Protein AF-A0A955TCJ8-F1 (afdb_monomer_lite)

Radius of gyration: 56.11 Å; chains: 1; bounding box: 64×72×162 Å

Structure (mmCIF, N/CA/C/O backbone):
data_AF-A0A955TCJ8-F1
#
_entry.id   AF-A0A955TCJ8-F1
#
loop_
_atom_site.group_PDB
_atom_site.id
_atom_site.type_symbol
_atom_site.label_atom_id
_atom_site.label_alt_id
_atom_site.label_comp_id
_atom_site.label_asym_id
_atom_site.label_entity_id
_atom_site.label_seq_id
_atom_site.pdbx_PDB_ins_code
_atom_site.Cartn_x
_atom_site.Cartn_y
_atom_site.Cartn_z
_atom_site.occupancy
_atom_site.B_iso_or_equiv
_atom_site.auth_seq_id
_atom_site.auth_comp_id
_atom_site.auth_asym_id
_atom_site.auth_atom_id
_atom_site.pdbx_PDB_model_num
ATOM 1 N N . TYR A 1 1 ? -15.827 20.805 141.200 1.00 46.69 1 TYR A N 1
ATOM 2 C CA . TYR A 1 1 ? -15.306 21.778 140.224 1.00 46.69 1 TYR A CA 1
ATOM 3 C C . TYR A 1 1 ? -13.810 21.565 140.099 1.00 46.69 1 TYR A C 1
ATOM 5 O O . TYR A 1 1 ? -13.056 22.068 140.917 1.00 46.69 1 TYR A O 1
ATOM 13 N N . GLY A 1 2 ? -13.407 20.711 139.161 1.00 46.12 2 GLY A N 1
ATOM 14 C CA . GLY A 1 2 ? -12.010 20.446 138.829 1.00 46.12 2 GLY A CA 1
ATOM 15 C C . GLY A 1 2 ? -11.855 20.633 137.327 1.00 46.12 2 GLY A C 1
ATOM 16 O O . GLY A 1 2 ? -12.625 20.058 136.562 1.00 46.12 2 GLY A O 1
ATOM 17 N N . THR A 1 3 ? -10.939 21.509 136.933 1.00 49.78 3 THR A N 1
ATOM 18 C CA . THR A 1 3 ? -10.613 21.829 135.543 1.00 49.78 3 THR A CA 1
ATOM 19 C C . THR A 1 3 ? -9.694 20.752 134.978 1.00 49.78 3 THR A C 1
ATOM 21 O O . THR A 1 3 ? -8.549 20.625 135.412 1.00 49.78 3 THR A O 1
ATOM 24 N N . THR A 1 4 ? -10.187 19.980 134.016 1.00 51.22 4 THR A N 1
ATOM 25 C CA . THR A 1 4 ? -9.377 19.094 133.177 1.00 51.22 4 THR A CA 1
ATOM 26 C C . THR A 1 4 ? -8.593 19.945 132.181 1.00 51.22 4 THR A C 1
ATOM 28 O O . THR A 1 4 ? -9.174 20.570 131.296 1.00 51.22 4 THR A O 1
ATOM 31 N N . LEU A 1 5 ? -7.272 20.001 132.343 1.00 52.03 5 LEU A N 1
ATOM 32 C CA . LEU A 1 5 ? -6.370 20.515 131.315 1.00 52.03 5 LEU A CA 1
ATOM 33 C C . LEU A 1 5 ? -6.248 19.455 130.214 1.00 52.03 5 LEU A C 1
ATOM 35 O O . LEU A 1 5 ? -5.956 18.296 130.499 1.00 52.03 5 LEU A O 1
ATOM 39 N N . HIS A 1 6 ? -6.527 19.860 128.977 1.00 52.59 6 HIS A N 1
ATOM 40 C CA . HIS A 1 6 ? -6.373 19.042 127.777 1.00 52.59 6 HIS A CA 1
ATOM 41 C C . HIS A 1 6 ? -4.899 19.024 127.344 1.00 52.59 6 HIS A C 1
ATOM 43 O O . HIS A 1 6 ? -4.325 20.082 127.093 1.00 52.59 6 HIS A O 1
ATOM 49 N N . ASP A 1 7 ? -4.318 17.829 127.245 1.00 57.03 7 ASP A N 1
ATOM 50 C CA . ASP A 1 7 ? -3.022 17.577 126.604 1.00 57.03 7 ASP A CA 1
ATOM 51 C C . ASP A 1 7 ? -3.190 17.497 125.071 1.00 57.03 7 ASP A C 1
ATOM 53 O O . ASP A 1 7 ? -4.226 17.046 124.569 1.00 57.03 7 ASP A O 1
ATOM 57 N N . VAL A 1 8 ? -2.197 17.984 124.329 1.00 62.47 8 VAL A N 1
ATOM 58 C CA . VAL A 1 8 ? -2.259 18.329 122.895 1.00 62.47 8 VAL A CA 1
ATOM 59 C C . VAL A 1 8 ? -2.232 17.117 121.956 1.00 62.47 8 VAL A C 1
ATOM 61 O O . VAL A 1 8 ? -2.627 17.251 120.800 1.00 62.47 8 VAL A O 1
ATOM 64 N N . ASP A 1 9 ? -1.868 15.925 122.421 1.00 69.81 9 ASP A N 1
ATOM 65 C CA . ASP A 1 9 ? -1.921 14.699 121.607 1.00 69.81 9 ASP A CA 1
ATOM 66 C C . ASP A 1 9 ? -3.080 13.748 121.974 1.00 69.81 9 ASP A C 1
ATOM 68 O O . ASP A 1 9 ? -3.189 12.647 121.429 1.00 69.81 9 ASP A O 1
ATOM 72 N N . GLY A 1 10 ? -3.986 14.172 122.865 1.00 63.81 10 GLY A N 1
ATOM 73 C CA . GLY A 1 10 ? -5.193 13.416 123.211 1.00 63.81 10 GLY A CA 1
ATOM 74 C C . GLY A 1 10 ? -4.955 12.156 124.050 1.00 63.81 10 GLY A C 1
ATOM 75 O O . GLY A 1 10 ? -5.894 11.382 124.255 1.00 63.81 10 GLY A O 1
ATOM 76 N N . SER A 1 11 ? -3.747 11.946 124.580 1.00 66.06 11 SER A N 1
ATOM 77 C CA . SER A 1 11 ? -3.455 10.810 125.454 1.00 66.06 11 SER A CA 1
ATOM 78 C C . SER A 1 11 ? -3.571 11.203 126.921 1.00 66.06 11 SER A C 1
ATOM 80 O O . SER A 1 11 ? -2.657 11.752 127.524 1.00 66.06 11 SER A O 1
ATOM 82 N N . ASN A 1 12 ? -4.701 10.861 127.540 1.00 54.12 12 ASN A N 1
ATOM 83 C CA . ASN A 1 12 ? -4.916 11.059 128.971 1.00 54.12 12 ASN A CA 1
ATOM 84 C C . ASN A 1 12 ? -4.046 10.066 129.777 1.00 54.12 12 ASN A C 1
ATOM 86 O O . ASN A 1 12 ? -4.521 9.028 130.246 1.00 54.12 12 ASN A O 1
ATOM 90 N N . ARG A 1 13 ? -2.743 10.346 129.911 1.00 55.69 13 ARG A N 1
ATOM 91 C CA . ARG A 1 13 ? -1.826 9.578 130.764 1.00 55.69 13 ARG A CA 1
ATOM 92 C C . ARG A 1 13 ? -2.008 9.988 132.221 1.00 55.69 13 ARG A C 1
ATOM 94 O O . ARG A 1 13 ? -1.235 10.738 132.805 1.00 55.69 13 ARG A O 1
ATOM 101 N N . ILE A 1 14 ? -3.021 9.403 132.844 1.00 55.53 14 ILE A N 1
ATOM 102 C CA . ILE A 1 14 ? -3.012 9.162 134.285 1.00 55.53 14 ILE A CA 1
ATOM 103 C C . ILE A 1 14 ? -2.020 8.030 134.549 1.00 55.53 14 ILE A C 1
ATOM 105 O O . ILE A 1 14 ? -2.379 6.854 134.493 1.00 55.53 14 ILE A 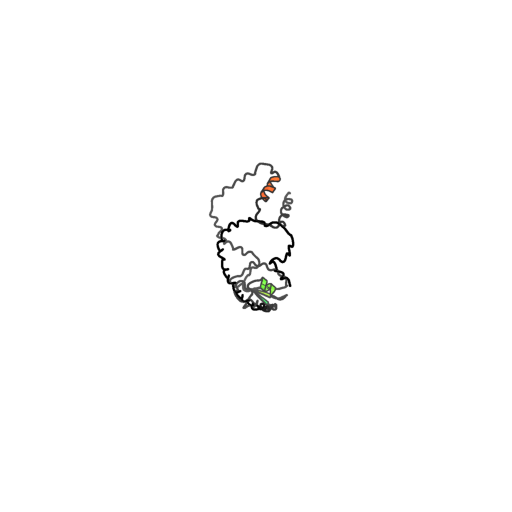O 1
ATOM 109 N N . HIS A 1 15 ? -0.760 8.369 134.822 1.00 53.53 15 HIS A N 1
ATOM 110 C CA . HIS A 1 15 ? 0.089 7.479 135.603 1.00 53.53 15 HIS A CA 1
ATOM 111 C C . HIS A 1 15 ? 1.096 8.242 136.453 1.00 53.53 15 HIS A C 1
ATOM 113 O O . HIS A 1 15 ? 1.863 9.078 135.986 1.00 53.53 15 HIS A O 1
ATOM 119 N N . MET A 1 16 ? 1.005 7.945 137.744 1.00 50.84 16 MET A N 1
ATOM 120 C CA . MET A 1 16 ? 1.804 8.483 138.825 1.00 50.84 16 MET A CA 1
ATOM 121 C C . MET A 1 16 ? 3.267 8.080 138.649 1.00 50.84 16 MET A C 1
ATOM 123 O O . MET A 1 16 ? 3.564 6.905 138.454 1.00 50.84 16 MET A O 1
ATOM 127 N N . GLY A 1 17 ? 4.164 9.038 138.856 1.00 57.00 17 GLY A N 1
ATOM 128 C CA . GLY A 1 17 ? 5.540 8.752 139.240 1.00 57.00 17 GLY A CA 1
ATOM 129 C C . GLY A 1 17 ? 6.580 9.002 138.155 1.00 57.00 17 GLY A C 1
ATOM 130 O O . GLY A 1 17 ? 6.490 8.505 137.041 1.00 57.00 17 GLY A O 1
ATOM 131 N N . THR A 1 18 ? 7.621 9.718 138.581 1.00 51.56 18 THR A N 1
ATOM 132 C CA . THR A 1 18 ? 8.919 9.951 137.930 1.00 51.56 18 THR A CA 1
ATOM 133 C C . THR A 1 18 ? 8.949 10.891 136.721 1.00 51.56 18 THR A C 1
ATOM 135 O O . THR A 1 18 ? 8.622 10.550 135.595 1.00 51.56 18 THR A O 1
ATOM 138 N N . VAL A 1 19 ? 9.424 12.106 137.013 1.00 55.75 19 VAL A N 1
ATOM 139 C CA . VAL A 1 19 ? 9.919 13.118 136.078 1.00 55.75 19 VAL A CA 1
ATOM 140 C C . VAL A 1 19 ? 11.095 12.538 135.292 1.00 55.75 19 VAL A C 1
ATOM 142 O O . VAL A 1 19 ? 12.123 12.232 135.895 1.00 55.75 19 VAL A O 1
ATOM 145 N N . ASP A 1 20 ? 10.970 12.437 133.971 1.00 47.44 20 ASP A N 1
ATOM 146 C CA . ASP A 1 20 ? 12.114 12.196 133.095 1.00 47.44 20 ASP A CA 1
ATOM 147 C C . ASP A 1 20 ? 12.756 13.543 132.722 1.00 47.44 20 ASP A C 1
ATOM 149 O O . ASP A 1 20 ? 12.154 14.393 132.060 1.00 47.44 20 ASP A O 1
ATOM 153 N N . ARG A 1 21 ? 13.963 13.773 133.250 1.00 50.88 21 ARG A N 1
ATOM 154 C CA . ARG A 1 21 ? 14.850 14.888 132.904 1.00 50.88 21 ARG A CA 1
ATOM 155 C C . ARG A 1 21 ? 15.901 14.355 131.935 1.00 50.88 21 ARG A C 1
ATOM 157 O O . ARG A 1 21 ? 16.825 13.681 132.379 1.00 50.88 21 ARG A O 1
ATOM 164 N N . GLY A 1 22 ? 15.865 14.808 130.685 1.00 57.34 22 GLY A N 1
ATOM 165 C CA . GLY A 1 22 ? 17.075 14.875 129.863 1.00 57.34 22 GLY A CA 1
ATOM 166 C C . GLY A 1 22 ? 16.920 14.409 128.424 1.00 57.34 22 GLY A C 1
ATOM 167 O O . GLY A 1 22 ? 17.404 13.344 128.068 1.00 57.34 22 GLY A O 1
ATOM 168 N N . ALA A 1 23 ? 16.379 15.271 127.568 1.00 58.31 23 ALA A N 1
ATOM 169 C CA . ALA A 1 23 ? 16.700 15.247 126.146 1.00 58.31 23 ALA A CA 1
ATOM 170 C C . ALA A 1 23 ? 17.204 16.646 125.766 1.00 58.31 23 ALA A C 1
ATOM 172 O O . ALA A 1 23 ? 16.430 17.592 125.665 1.00 58.31 23 ALA A O 1
ATOM 173 N N . GLN A 1 24 ? 18.527 16.807 125.667 1.00 52.94 24 GLN A N 1
ATOM 174 C CA . GLN A 1 24 ? 19.138 18.016 125.113 1.00 52.94 24 GLN A CA 1
ATOM 175 C C . GLN A 1 24 ? 18.989 17.981 123.591 1.00 52.94 24 GLN A C 1
ATOM 177 O O . GLN A 1 24 ? 19.518 17.092 122.925 1.00 52.94 24 GLN A O 1
ATOM 182 N N . GLU A 1 25 ? 18.265 18.954 123.052 1.00 58.19 25 GLU A N 1
ATOM 183 C CA . GLU A 1 25 ? 18.007 19.100 121.624 1.00 58.19 25 GLU A CA 1
ATOM 184 C C . GLU A 1 25 ? 19.211 19.771 120.936 1.00 58.19 25 GLU A C 1
ATOM 186 O O . GLU A 1 25 ? 19.444 20.972 121.074 1.00 58.19 25 GLU A O 1
ATOM 191 N N . PHE A 1 26 ? 20.006 18.995 120.193 1.00 56.16 26 PHE A N 1
ATOM 192 C CA . PHE A 1 26 ? 20.961 19.533 119.219 1.00 56.16 26 PHE A CA 1
ATOM 193 C C . PHE A 1 26 ? 20.180 20.022 117.990 1.00 56.16 26 PHE A C 1
ATOM 195 O O . PHE A 1 26 ? 19.561 19.224 117.287 1.00 56.16 26 PHE A O 1
ATOM 202 N N . GLY A 1 27 ? 20.202 21.331 117.727 1.00 58.44 27 GLY A N 1
ATOM 203 C CA . GLY A 1 27 ? 19.543 21.930 116.564 1.00 58.44 27 GLY A CA 1
ATOM 204 C C . GLY A 1 27 ? 20.116 21.404 115.244 1.00 58.44 27 GLY A C 1
ATOM 205 O O . GLY A 1 27 ? 21.318 21.501 114.997 1.00 58.44 27 GLY A O 1
ATOM 206 N N . ALA A 1 28 ? 19.254 20.841 114.398 1.00 70.12 28 ALA A N 1
ATOM 207 C CA . ALA A 1 28 ? 19.610 20.369 113.063 1.00 70.12 28 ALA A CA 1
ATOM 208 C C . ALA A 1 28 ? 19.929 21.549 112.117 1.00 70.12 28 ALA A C 1
ATOM 210 O O . ALA A 1 28 ? 19.318 22.614 112.245 1.00 70.12 28 ALA A O 1
ATOM 211 N N . PRO A 1 29 ? 20.863 21.391 111.158 1.00 72.56 29 PRO A N 1
ATOM 212 C CA . PRO A 1 29 ? 21.207 22.458 110.223 1.00 72.56 29 PRO A CA 1
ATOM 213 C C . PRO A 1 29 ? 20.016 22.822 109.325 1.00 72.56 29 PRO A C 1
ATOM 215 O O . PRO A 1 29 ? 19.325 21.952 108.795 1.00 72.56 29 PRO A O 1
ATOM 218 N N . THR A 1 30 ? 19.802 24.124 109.137 1.00 75.25 30 THR A N 1
ATOM 219 C CA . THR A 1 30 ? 18.741 24.682 108.291 1.00 75.25 30 THR A CA 1
ATOM 220 C C . THR A 1 30 ? 18.904 24.213 106.840 1.00 75.25 30 THR A C 1
ATOM 222 O O . THR A 1 30 ? 19.982 24.403 106.269 1.00 75.25 30 THR A O 1
ATOM 225 N N . PRO A 1 31 ? 17.870 23.629 106.206 1.00 76.94 31 PRO A N 1
ATOM 226 C CA . PRO A 1 31 ? 17.971 23.186 104.821 1.00 76.94 31 PRO A CA 1
ATOM 227 C C . PRO A 1 31 ? 18.128 24.384 103.874 1.00 76.94 31 PRO A C 1
ATOM 229 O O . PRO A 1 31 ? 17.352 25.339 103.915 1.00 76.94 31 PRO A O 1
ATOM 232 N N . THR A 1 32 ? 19.130 24.322 102.996 1.00 77.81 32 THR A N 1
ATOM 233 C CA . THR A 1 32 ? 19.341 25.304 101.924 1.00 77.81 32 THR A CA 1
ATOM 234 C C . THR A 1 32 ? 18.180 25.241 100.923 1.00 77.81 32 THR A C 1
ATOM 236 O O . THR A 1 32 ? 17.829 24.143 100.477 1.00 77.81 32 THR A O 1
ATOM 239 N N . PRO A 1 33 ? 17.575 26.376 100.525 1.00 79.56 33 PRO A N 1
ATOM 240 C CA . PRO A 1 33 ? 16.462 26.364 99.582 1.00 79.56 33 PRO A CA 1
ATOM 241 C C . PRO A 1 33 ? 16.907 25.838 98.212 1.00 79.56 33 PRO A C 1
ATOM 243 O O . PRO A 1 33 ? 17.922 26.256 97.658 1.00 79.56 33 PRO A O 1
ATOM 246 N N . THR A 1 34 ? 16.121 24.914 97.660 1.00 80.69 34 THR A N 1
ATOM 247 C CA . THR A 1 34 ? 16.353 24.332 96.332 1.00 80.69 34 THR A CA 1
ATOM 248 C C . THR A 1 34 ? 15.748 25.238 95.261 1.00 80.69 34 THR A C 1
ATOM 250 O O . THR A 1 34 ? 14.550 25.522 95.285 1.00 80.69 34 THR A O 1
ATOM 253 N N . VAL A 1 35 ? 16.567 25.695 94.309 1.00 77.38 35 VAL A N 1
ATOM 254 C CA . VAL A 1 35 ? 16.099 26.507 93.176 1.00 77.38 35 VAL A CA 1
ATOM 255 C C . VAL A 1 35 ? 15.215 25.641 92.280 1.00 77.38 35 VAL A C 1
ATOM 257 O O . VAL A 1 35 ? 15.666 24.654 91.703 1.00 77.38 35 VAL A O 1
ATOM 260 N N . THR A 1 36 ? 13.942 26.010 92.174 1.00 79.56 36 THR A N 1
ATOM 261 C CA . THR A 1 36 ? 12.975 25.319 91.316 1.00 79.56 36 THR A CA 1
ATOM 262 C C . THR A 1 36 ? 13.090 25.872 89.901 1.00 79.56 36 THR A C 1
ATOM 264 O O . THR A 1 36 ? 12.929 27.072 89.692 1.00 79.56 36 THR A O 1
ATOM 267 N N . GLN A 1 37 ? 13.389 25.013 88.925 1.00 76.31 37 GLN A N 1
ATOM 268 C CA . GLN A 1 37 ? 13.453 25.428 87.525 1.00 76.31 37 GLN A CA 1
ATOM 269 C C . GLN A 1 37 ? 12.044 25.648 86.966 1.00 76.31 37 GLN A C 1
ATOM 271 O O . GLN A 1 37 ? 11.173 24.787 87.082 1.00 76.31 37 GLN A O 1
ATOM 276 N N . THR A 1 38 ? 11.828 26.804 86.342 1.00 77.06 38 THR A N 1
ATOM 277 C CA . THR A 1 38 ? 10.568 27.142 85.673 1.00 77.06 38 THR A CA 1
ATOM 278 C C . THR A 1 38 ? 10.450 26.366 84.355 1.00 77.06 38 THR A C 1
ATOM 280 O O . THR A 1 38 ? 11.392 26.392 83.558 1.00 77.06 38 THR A O 1
ATOM 283 N N . PRO A 1 39 ? 9.321 25.688 84.072 1.00 84.19 39 PRO A N 1
ATOM 284 C CA . PRO A 1 39 ? 9.161 24.938 82.832 1.00 84.19 39 PRO A CA 1
ATOM 285 C C . PRO A 1 39 ? 9.124 25.876 81.620 1.00 84.19 39 PRO A C 1
ATOM 287 O O . PRO A 1 39 ? 8.432 26.895 81.613 1.00 84.19 39 PRO A O 1
ATOM 290 N N . THR A 1 40 ? 9.861 25.515 80.570 1.00 79.81 40 THR A N 1
ATOM 291 C CA . THR A 1 40 ? 9.857 26.245 79.297 1.00 79.81 40 THR A CA 1
ATOM 292 C C . THR A 1 40 ? 8.682 25.778 78.445 1.00 79.81 40 THR A C 1
ATOM 294 O O . THR A 1 40 ? 8.567 24.594 78.139 1.00 79.81 40 THR A O 1
ATOM 297 N N . VAL A 1 41 ? 7.805 26.703 78.046 1.00 83.50 41 VAL A N 1
ATOM 298 C CA . VAL A 1 41 ? 6.647 26.391 77.196 1.00 83.50 41 VAL A CA 1
ATOM 299 C C . VAL A 1 41 ? 7.112 26.167 75.757 1.00 83.50 41 VAL A C 1
ATOM 301 O O . VAL A 1 41 ? 7.510 27.102 75.059 1.00 83.50 41 VAL A O 1
ATOM 304 N N . THR A 1 42 ? 7.050 24.921 75.295 1.00 80.88 42 THR A N 1
ATOM 305 C CA . THR A 1 42 ? 7.335 24.560 73.902 1.00 80.88 42 THR A CA 1
ATOM 306 C C . THR A 1 42 ? 6.127 24.882 73.023 1.00 80.88 42 THR A C 1
ATOM 308 O O . THR A 1 42 ? 5.030 24.369 73.240 1.00 80.88 42 THR A O 1
ATOM 311 N N . ARG A 1 43 ? 6.309 25.734 72.008 1.00 85.38 43 ARG A N 1
ATOM 312 C CA . ARG A 1 43 ? 5.250 26.025 71.030 1.00 85.38 43 ARG A CA 1
ATOM 313 C C . ARG A 1 43 ? 5.016 24.805 70.138 1.00 85.38 43 ARG A C 1
ATOM 315 O O . ARG A 1 43 ? 5.959 24.251 69.584 1.00 85.38 43 ARG A O 1
ATOM 322 N N . THR A 1 44 ? 3.756 24.405 70.006 1.00 82.62 44 THR A N 1
ATOM 323 C CA . THR A 1 44 ? 3.337 23.307 69.124 1.00 82.62 44 THR A CA 1
ATOM 324 C C . THR A 1 44 ? 3.275 23.812 67.677 1.00 82.62 44 THR A C 1
ATOM 326 O O . THR A 1 44 ? 2.702 24.883 67.456 1.00 82.62 44 THR A O 1
ATOM 329 N N . PRO A 1 45 ? 3.857 23.106 66.688 1.00 84.94 45 PRO A N 1
ATOM 330 C CA . PRO A 1 45 ? 3.781 23.527 65.293 1.00 84.94 45 PRO A CA 1
ATOM 331 C C . PRO A 1 45 ? 2.332 23.486 64.798 1.00 84.94 45 PRO A C 1
ATOM 333 O O . PRO A 1 45 ? 1.595 22.533 65.047 1.00 84.94 45 PRO A O 1
ATOM 336 N N . THR A 1 46 ? 1.918 24.540 64.101 1.00 84.19 46 THR A N 1
ATOM 337 C CA . THR A 1 46 ? 0.596 24.629 63.474 1.00 84.19 46 THR A CA 1
ATOM 338 C C . THR A 1 46 ? 0.569 23.746 62.220 1.00 84.19 46 THR A C 1
ATOM 340 O O . THR A 1 46 ? 1.503 23.837 61.421 1.00 84.19 46 THR A O 1
ATOM 343 N N . PRO A 1 47 ? -0.453 22.893 62.017 1.00 85.88 47 PRO A N 1
ATOM 344 C CA . PRO A 1 47 ? -0.516 22.035 60.840 1.00 85.88 47 PRO A CA 1
ATOM 345 C C . PRO A 1 47 ? -0.709 22.868 59.569 1.00 85.88 47 PRO A C 1
ATOM 347 O O . PRO A 1 47 ? -1.615 23.697 59.477 1.00 85.88 47 PRO A O 1
ATOM 350 N N . THR A 1 48 ? 0.142 22.626 58.577 1.00 84.19 48 THR A N 1
ATOM 351 C CA . THR A 1 48 ? 0.036 23.235 57.249 1.00 84.19 48 THR A CA 1
ATOM 352 C C . THR A 1 48 ? -1.005 22.480 56.428 1.00 84.19 48 THR A C 1
ATOM 354 O O . THR A 1 48 ? -0.874 21.276 56.220 1.00 84.19 48 THR A O 1
ATOM 357 N N . LEU A 1 49 ? -2.034 23.178 55.940 1.00 84.38 49 LEU A N 1
ATOM 358 C CA . LEU A 1 49 ? -3.057 22.584 55.079 1.00 84.38 49 LEU A CA 1
ATOM 359 C C . LEU A 1 49 ? -2.458 22.221 53.713 1.00 84.38 49 LEU A C 1
ATOM 361 O O . LEU A 1 49 ? -1.981 23.085 52.978 1.00 84.38 49 LEU A O 1
ATOM 365 N N . THR A 1 50 ? -2.489 20.936 53.369 1.00 80.88 50 THR A N 1
ATOM 366 C CA . THR A 1 50 ? -2.086 20.439 52.050 1.00 80.88 50 THR A CA 1
ATOM 367 C C . THR A 1 50 ? -3.246 20.607 51.070 1.00 80.88 50 THR A C 1
ATOM 369 O O . THR A 1 50 ? -4.326 20.068 51.295 1.00 80.88 50 THR A O 1
ATOM 372 N N . GLN A 1 51 ? -3.042 21.355 49.983 1.00 82.50 51 GLN A N 1
ATOM 373 C CA . GLN A 1 51 ? -4.064 21.516 48.946 1.00 82.50 51 GLN A CA 1
ATOM 374 C C . GLN A 1 51 ? -4.190 20.231 48.119 1.00 82.50 51 GLN A C 1
ATOM 376 O O . GLN A 1 51 ? -3.202 19.714 47.599 1.00 82.50 51 GLN A O 1
ATOM 381 N N . THR A 1 52 ? -5.412 19.721 47.987 1.00 81.06 52 THR A N 1
ATOM 382 C CA . THR A 1 52 ? -5.716 18.568 47.136 1.00 81.06 52 THR A CA 1
ATOM 383 C C . THR A 1 52 ? -5.863 19.031 45.688 1.00 81.06 52 THR A C 1
ATOM 385 O O . THR A 1 52 ? -6.807 19.744 45.350 1.00 81.06 52 THR A O 1
ATOM 388 N N . VAL A 1 53 ? -4.935 18.625 44.818 1.00 86.44 53 VAL A N 1
ATOM 389 C CA . VAL A 1 53 ? -5.041 18.884 43.375 1.00 86.44 53 VAL A CA 1
ATOM 390 C C . VAL A 1 53 ? -6.188 18.042 42.817 1.00 86.44 53 VAL A C 1
ATOM 392 O O . VAL A 1 53 ? -6.161 16.814 42.879 1.00 86.44 53 VAL A O 1
ATOM 395 N N . THR A 1 54 ? -7.215 18.706 42.289 1.00 82.50 54 THR A N 1
ATOM 396 C CA . THR A 1 54 ? -8.330 18.043 41.604 1.00 82.50 54 THR A CA 1
ATOM 397 C C . THR A 1 54 ? -7.881 17.718 40.184 1.00 82.50 54 THR A C 1
ATOM 399 O O . THR A 1 54 ? -7.535 18.623 39.428 1.00 82.50 54 THR A O 1
ATOM 402 N N . GLN A 1 55 ? -7.834 16.435 39.826 1.00 83.88 55 GLN A N 1
ATOM 403 C CA . GLN A 1 55 ? -7.439 16.022 38.481 1.00 83.88 55 GLN A CA 1
ATOM 404 C C . GLN A 1 55 ? -8.555 16.354 37.485 1.00 83.88 55 GLN A C 1
ATOM 406 O O . GLN A 1 55 ? -9.707 15.965 37.679 1.00 83.88 55 GLN A O 1
ATOM 411 N N . THR A 1 56 ? -8.215 17.076 36.419 1.00 85.88 56 THR A N 1
ATOM 412 C CA . THR A 1 56 ? -9.121 17.340 35.296 1.00 85.88 56 THR A CA 1
ATOM 413 C C . THR A 1 56 ? -9.399 16.027 34.556 1.00 85.88 56 THR A C 1
ATOM 415 O O . THR A 1 56 ? -8.441 15.351 34.179 1.00 85.88 56 THR A O 1
ATOM 418 N N . PRO A 1 57 ? -10.666 15.641 34.315 1.00 88.56 57 PRO A N 1
ATOM 419 C CA . PRO A 1 57 ? -10.969 14.425 33.569 1.00 88.56 57 PRO A CA 1
ATOM 420 C C . PRO A 1 57 ? -10.434 14.541 32.136 1.00 88.56 57 PRO A C 1
ATOM 422 O O . PRO A 1 57 ? -10.810 15.443 31.387 1.00 88.56 57 PRO A O 1
ATOM 425 N N . THR A 1 58 ? -9.540 13.631 31.750 1.00 86.31 58 THR A N 1
ATOM 426 C CA . THR A 1 58 ? -9.089 13.491 30.362 1.00 86.31 58 THR A CA 1
ATOM 427 C C . THR A 1 58 ? -10.137 12.695 29.593 1.00 86.31 58 THR A C 1
ATOM 429 O O . THR A 1 58 ? -10.391 11.533 29.909 1.00 86.31 58 THR A O 1
ATOM 432 N N . PHE A 1 59 ? -10.764 13.313 28.592 1.00 88.44 59 PHE A N 1
ATOM 433 C CA . PHE A 1 59 ? -11.661 12.595 27.690 1.00 88.44 59 PHE A CA 1
ATOM 434 C C . PHE A 1 59 ? -10.858 11.626 26.808 1.00 88.44 59 PHE A C 1
ATOM 436 O O . PHE A 1 59 ? -9.768 11.985 26.352 1.00 88.44 59 PHE A O 1
ATOM 443 N N . PRO A 1 60 ? -11.367 10.408 26.555 1.00 89.00 60 PRO A N 1
ATOM 444 C CA . PRO A 1 60 ? -10.726 9.475 25.638 1.00 89.00 60 PRO A CA 1
ATOM 445 C C . PRO A 1 60 ? -10.700 10.057 24.213 1.00 89.00 60 PRO A C 1
ATOM 447 O O . PRO A 1 60 ? -11.622 10.788 23.838 1.00 89.00 60 PRO A O 1
ATOM 450 N N . PRO A 1 61 ? -9.671 9.749 23.404 1.00 89.69 61 PRO A N 1
ATOM 451 C CA . PRO A 1 61 ? -9.613 10.207 22.022 1.00 89.69 61 PRO A CA 1
ATOM 452 C C . PRO A 1 61 ? -10.808 9.667 21.225 1.00 89.69 61 PRO A C 1
ATOM 454 O O . PRO A 1 61 ? -11.128 8.479 21.283 1.00 89.69 61 PRO A O 1
ATOM 457 N N . THR A 1 62 ? -11.465 10.542 20.465 1.00 87.88 62 THR A N 1
ATOM 458 C CA . THR A 1 62 ? -12.524 10.156 19.528 1.00 87.88 62 THR A CA 1
ATOM 459 C C . THR A 1 62 ? -11.912 9.350 18.386 1.00 87.88 62 THR A C 1
ATOM 461 O O . THR A 1 62 ? -11.061 9.858 17.659 1.00 87.88 62 THR A O 1
ATOM 464 N N . LEU A 1 63 ? -12.351 8.102 18.203 1.00 85.88 63 LEU A N 1
ATOM 465 C CA . LEU A 1 63 ? -11.942 7.282 17.063 1.00 85.88 63 LEU A CA 1
ATOM 466 C C . LEU A 1 63 ? -12.535 7.875 15.778 1.00 85.88 63 LEU A C 1
ATOM 468 O O . LEU A 1 63 ? -13.753 7.917 15.611 1.00 85.88 63 LEU A O 1
ATOM 472 N N . THR A 1 64 ? -11.687 8.347 14.868 1.00 84.00 64 THR A N 1
ATOM 473 C CA . THR A 1 64 ? -12.124 8.777 13.536 1.00 84.00 64 THR A CA 1
ATOM 474 C C . THR A 1 64 ? -12.510 7.538 12.719 1.00 84.00 64 THR A C 1
ATOM 476 O O . THR A 1 64 ? -11.696 6.617 12.617 1.00 84.00 64 THR A O 1
ATOM 479 N N . PRO A 1 65 ? -13.725 7.465 12.139 1.00 82.56 65 PRO A N 1
ATOM 480 C CA . PRO A 1 65 ? -14.097 6.336 11.298 1.00 82.56 65 PRO A CA 1
ATOM 481 C C . PRO A 1 65 ? -13.156 6.282 10.095 1.00 82.56 65 PRO A C 1
ATOM 483 O O . PRO A 1 65 ? -13.047 7.237 9.329 1.00 82.56 65 PRO A O 1
ATOM 486 N N . THR A 1 66 ? -12.457 5.161 9.940 1.00 84.62 66 THR A N 1
ATOM 487 C CA . THR A 1 66 ? -11.636 4.913 8.755 1.00 84.62 66 THR A CA 1
ATOM 488 C C . THR A 1 66 ? -12.569 4.478 7.634 1.00 84.62 66 THR A C 1
ATOM 490 O O . THR A 1 66 ? -13.186 3.414 7.709 1.00 84.62 66 THR A O 1
ATOM 493 N N . THR A 1 67 ? -12.726 5.313 6.608 1.00 76.62 67 THR A N 1
ATOM 494 C CA . THR A 1 67 ? -13.491 4.944 5.416 1.00 76.62 67 THR A CA 1
ATOM 495 C C . THR A 1 67 ? -12.770 3.802 4.718 1.00 76.62 67 THR A C 1
ATOM 497 O O . THR A 1 67 ? -11.666 3.982 4.209 1.00 76.62 67 THR A O 1
ATOM 500 N N . THR A 1 68 ? -13.378 2.618 4.707 1.00 82.69 68 THR A N 1
ATOM 501 C CA . THR A 1 68 ? -12.881 1.511 3.887 1.00 82.69 68 THR A CA 1
ATOM 502 C C . THR A 1 68 ? -13.144 1.869 2.423 1.00 82.69 68 THR A C 1
ATOM 504 O O . THR A 1 68 ? -14.300 2.150 2.093 1.00 82.69 68 THR A O 1
ATOM 507 N N . PRO A 1 69 ? -12.123 1.917 1.549 1.00 79.50 69 PRO A N 1
ATOM 508 C CA . PRO A 1 69 ? -12.340 2.227 0.144 1.00 79.50 69 PRO A CA 1
ATOM 509 C C . PRO A 1 69 ? -13.224 1.149 -0.489 1.00 79.50 69 PRO A C 1
ATOM 511 O O . PRO A 1 69 ? -13.006 -0.048 -0.297 1.00 79.50 69 PRO A O 1
ATOM 514 N N . THR A 1 70 ? -14.240 1.577 -1.237 1.00 88.00 70 THR A N 1
ATOM 515 C CA . THR A 1 70 ? -15.033 0.668 -2.068 1.00 88.00 70 THR A CA 1
ATOM 516 C C . THR A 1 70 ? -14.119 0.114 -3.159 1.00 88.00 70 THR A C 1
ATOM 518 O O . THR A 1 70 ? -13.497 0.915 -3.860 1.00 88.00 70 THR A O 1
ATOM 521 N N . PRO A 1 71 ? -14.016 -1.214 -3.325 1.00 87.88 71 PRO A N 1
ATOM 522 C CA . PRO A 1 71 ? -13.126 -1.779 -4.323 1.00 87.88 71 PRO A CA 1
ATOM 523 C C . PRO A 1 71 ? -13.543 -1.355 -5.738 1.00 87.88 71 PRO A C 1
ATOM 525 O O . PRO A 1 71 ? -14.728 -1.352 -6.078 1.00 87.88 71 PRO A O 1
ATOM 528 N N . ALA A 1 72 ? -12.565 -0.985 -6.563 1.00 89.81 72 ALA A N 1
ATOM 529 C CA . ALA A 1 72 ? -12.785 -0.465 -7.914 1.00 89.81 72 ALA A CA 1
ATOM 530 C C . ALA A 1 72 ? -12.643 -1.573 -8.968 1.00 89.81 72 ALA A C 1
ATOM 532 O O . ALA A 1 72 ? -11.931 -2.553 -8.750 1.00 89.81 72 ALA A O 1
ATOM 533 N N . LEU A 1 73 ? -13.330 -1.440 -10.109 1.00 95.25 73 LEU A N 1
ATOM 534 C CA . LEU A 1 73 ? -13.148 -2.356 -11.246 1.00 95.25 73 LEU A CA 1
ATOM 535 C C . LEU A 1 73 ? -11.816 -2.128 -11.962 1.00 95.25 73 LEU A C 1
ATOM 537 O O . LEU A 1 73 ? -11.262 -3.071 -12.500 1.00 95.25 73 LEU A O 1
ATOM 541 N N . GLU A 1 74 ? -11.303 -0.901 -11.940 1.00 98.19 74 GLU A N 1
ATOM 542 C CA . GLU A 1 74 ? -10.032 -0.524 -12.548 1.00 98.19 74 GLU A CA 1
ATOM 543 C C . GLU A 1 74 ? -9.191 0.220 -11.512 1.00 98.19 74 GLU A C 1
ATOM 545 O O . GLU A 1 74 ? -9.684 1.149 -10.865 1.00 98.19 74 GLU A O 1
ATOM 550 N N . VAL A 1 75 ? -7.933 -0.190 -11.365 1.00 98.44 75 VAL A N 1
ATOM 551 C CA . VAL A 1 75 ? -6.966 0.404 -10.442 1.00 98.44 75 VAL A CA 1
ATOM 552 C C . VAL A 1 75 ? -5.657 0.688 -11.171 1.00 98.44 75 VAL A C 1
ATOM 554 O O . VAL A 1 75 ? -5.185 -0.133 -11.953 1.00 98.44 75 VAL A O 1
ATOM 557 N N . TRP A 1 76 ? -5.051 1.841 -10.895 1.00 98.62 76 TRP A N 1
ATOM 558 C CA . TRP A 1 76 ? -3.777 2.260 -11.476 1.00 98.62 76 TRP A CA 1
ATOM 559 C C . TRP A 1 76 ? -2.626 2.176 -10.476 1.00 98.62 76 TRP A C 1
ATOM 561 O O . TRP A 1 76 ? -2.788 2.526 -9.306 1.00 98.62 76 TRP A O 1
ATOM 571 N N . VAL A 1 77 ? -1.458 1.763 -10.970 1.00 98.50 77 VAL A N 1
ATOM 572 C CA . VAL A 1 77 ? -0.193 1.679 -10.233 1.00 98.50 77 VAL A CA 1
ATOM 573 C C . VAL A 1 77 ? 0.882 2.480 -10.954 1.00 98.50 77 VAL A C 1
ATOM 575 O O . VAL A 1 77 ? 1.020 2.406 -12.177 1.00 98.50 77 VAL A O 1
ATOM 578 N N . ASP A 1 78 ? 1.660 3.226 -10.186 1.00 98.25 78 ASP A N 1
ATOM 579 C CA . ASP A 1 78 ? 2.832 3.964 -10.634 1.00 98.25 78 ASP A CA 1
ATOM 580 C C . ASP A 1 78 ? 3.860 3.954 -9.500 1.00 98.25 78 ASP A C 1
ATOM 582 O O . ASP A 1 78 ? 3.719 4.679 -8.517 1.00 98.25 78 ASP A O 1
ATOM 586 N N . PHE A 1 79 ? 4.909 3.138 -9.637 1.00 97.31 79 PHE A N 1
ATOM 587 C CA . PHE A 1 79 ? 5.935 2.974 -8.598 1.00 97.31 79 PHE A CA 1
ATOM 588 C C . PHE A 1 79 ? 6.746 4.252 -8.322 1.00 97.31 79 PHE A C 1
ATOM 590 O O . PHE A 1 79 ? 7.571 4.266 -7.411 1.00 97.31 79 PHE A O 1
ATOM 597 N N . SER A 1 80 ? 6.562 5.310 -9.118 1.00 97.19 80 SER A N 1
ATOM 598 C CA . SER A 1 80 ? 7.196 6.618 -8.917 1.00 97.19 80 SER A CA 1
ATOM 599 C C . SER A 1 80 ? 6.268 7.668 -8.296 1.00 97.19 80 SER A C 1
ATOM 601 O O . SER A 1 80 ? 6.673 8.819 -8.141 1.00 97.19 80 SER A O 1
ATOM 603 N N . TYR A 1 81 ? 5.026 7.308 -7.955 1.00 97.62 81 TYR A N 1
ATOM 604 C CA . TYR A 1 81 ? 4.051 8.259 -7.432 1.00 97.62 81 TYR A CA 1
ATOM 605 C C . TYR A 1 81 ? 4.308 8.621 -5.961 1.00 97.62 81 TYR A C 1
ATOM 607 O O . TYR A 1 81 ? 4.327 7.767 -5.076 1.00 97.62 81 TYR A O 1
ATOM 615 N N . GLU A 1 82 ? 4.455 9.921 -5.704 1.00 96.12 82 GLU A N 1
ATOM 616 C CA . GLU A 1 82 ? 4.677 10.516 -4.382 1.00 96.12 82 GLU A CA 1
ATOM 617 C C . GLU A 1 82 ? 3.488 11.431 -4.032 1.00 96.12 82 GLU A C 1
ATOM 619 O O . GLU A 1 82 ? 3.577 12.659 -4.091 1.00 96.12 82 GLU A O 1
ATOM 624 N N . GLY A 1 83 ? 2.318 10.857 -3.747 1.00 96.81 83 GLY A N 1
ATOM 625 C CA . GLY A 1 83 ? 1.106 11.643 -3.508 1.00 96.81 83 GLY A CA 1
ATOM 626 C C . GLY A 1 83 ? 0.045 10.914 -2.693 1.00 96.81 83 GLY A C 1
ATOM 627 O O . GLY A 1 83 ? 0.296 9.876 -2.100 1.00 96.81 83 GLY A O 1
ATOM 628 N N . THR A 1 84 ? -1.161 11.485 -2.635 1.00 96.69 84 THR A N 1
ATOM 629 C CA . THR A 1 84 ? -2.318 10.789 -2.052 1.00 96.69 84 THR A CA 1
ATOM 630 C C . THR A 1 84 ? -2.817 9.738 -3.024 1.00 96.69 84 THR A C 1
ATOM 632 O O . THR A 1 84 ? -3.128 10.062 -4.167 1.00 96.69 84 THR A O 1
ATOM 635 N N . GLU A 1 85 ? -2.943 8.509 -2.550 1.00 97.00 85 GLU A N 1
ATOM 636 C CA . GLU A 1 85 ? -3.217 7.348 -3.387 1.00 97.00 85 GLU A CA 1
ATOM 637 C C . GLU A 1 85 ? -4.681 6.932 -3.256 1.00 97.00 85 GLU A C 1
ATOM 639 O O . GLU A 1 85 ? -5.203 6.749 -2.154 1.00 97.00 85 GLU A O 1
ATOM 644 N N . SER A 1 86 ? -5.368 6.808 -4.390 1.00 96.31 86 SER A N 1
ATOM 645 C CA . SER A 1 86 ? -6.766 6.359 -4.448 1.00 96.31 86 SER A CA 1
ATOM 646 C C . SER A 1 86 ? -7.004 5.281 -5.506 1.00 96.31 86 SER A C 1
ATOM 648 O O . SER A 1 86 ? -8.141 4.858 -5.713 1.00 96.31 86 SER A O 1
ATOM 650 N N . GLY A 1 87 ? -5.944 4.836 -6.187 1.00 97.06 87 GLY A N 1
ATOM 651 C CA . GLY A 1 87 ? -6.008 3.849 -7.261 1.00 97.06 87 GLY A CA 1
ATOM 652 C C . GLY A 1 87 ? -6.559 4.387 -8.579 1.00 97.06 87 GLY A C 1
ATOM 653 O O . GLY A 1 87 ? -6.827 3.607 -9.488 1.00 97.06 87 GLY A O 1
ATOM 654 N N . THR A 1 88 ? -6.739 5.702 -8.717 1.00 97.31 88 THR A N 1
ATOM 655 C CA . THR A 1 88 ? -7.187 6.323 -9.974 1.00 97.31 88 THR A CA 1
ATOM 656 C C . THR A 1 88 ? -5.995 6.673 -10.864 1.00 97.31 88 THR A C 1
ATOM 658 O O . THR A 1 88 ? -4.872 6.781 -10.390 1.00 97.31 88 THR A O 1
ATOM 661 N N . LEU A 1 89 ? -6.215 6.934 -12.155 1.00 97.50 89 LEU A N 1
ATOM 662 C CA . LEU A 1 89 ? -5.134 7.320 -13.077 1.00 97.50 89 LEU A CA 1
ATOM 663 C C . LEU A 1 89 ? -4.331 8.558 -12.611 1.00 97.50 89 LEU A C 1
ATOM 665 O O . LEU A 1 89 ? -3.124 8.643 -12.850 1.00 97.50 89 LEU A O 1
ATOM 669 N N . ALA A 1 90 ? -5.003 9.517 -11.961 1.00 97.75 90 ALA A N 1
ATOM 670 C CA . ALA A 1 90 ? -4.400 10.752 -11.448 1.00 97.75 90 ALA A CA 1
ATOM 671 C C . ALA A 1 90 ? -3.766 10.594 -10.052 1.00 97.75 90 ALA A C 1
ATOM 673 O O . ALA A 1 90 ? -2.925 11.404 -9.663 1.00 97.75 90 ALA A O 1
ATOM 674 N N . GLN A 1 91 ? -4.188 9.571 -9.308 1.00 97.62 91 GLN A N 1
ATOM 675 C CA . GLN A 1 91 ? -3.738 9.237 -7.956 1.00 97.62 91 GLN A CA 1
ATOM 676 C C . GLN A 1 91 ? -3.502 7.720 -7.856 1.00 97.62 91 GLN A C 1
ATOM 678 O O . GLN A 1 91 ? -4.240 7.029 -7.139 1.00 97.62 91 GLN A O 1
ATOM 683 N N . PRO A 1 92 ? -2.553 7.180 -8.645 1.00 98.38 92 PRO A N 1
ATOM 684 C CA . PRO A 1 92 ? -2.273 5.751 -8.668 1.00 98.38 92 PRO A CA 1
ATOM 685 C C . PRO A 1 92 ? -1.711 5.298 -7.318 1.00 98.38 92 PRO A C 1
ATOM 687 O O . PRO A 1 92 ? -1.189 6.110 -6.557 1.00 98.38 92 PRO A O 1
ATOM 690 N N . PHE A 1 93 ? -1.810 4.003 -7.028 1.00 98.31 93 PHE A N 1
ATOM 691 C CA . PHE A 1 93 ? -1.051 3.418 -5.925 1.00 98.31 93 PHE A CA 1
ATOM 692 C C . PHE A 1 93 ? 0.431 3.344 -6.287 1.00 98.31 93 PHE A C 1
ATOM 694 O O . PHE A 1 93 ? 0.767 3.136 -7.459 1.00 98.31 93 PHE A O 1
ATOM 701 N N . ASN A 1 94 ? 1.316 3.467 -5.302 1.00 97.94 94 ASN A N 1
ATOM 702 C CA . ASN A 1 94 ? 2.751 3.268 -5.519 1.00 97.94 94 ASN A CA 1
ATOM 703 C C . ASN A 1 94 ? 3.234 1.853 -5.171 1.00 97.94 94 ASN A C 1
ATOM 705 O O . ASN A 1 94 ? 4.389 1.532 -5.449 1.00 97.94 94 ASN A O 1
ATOM 709 N N . THR A 1 95 ? 2.360 0.989 -4.641 1.00 97.50 95 THR A N 1
ATOM 710 C CA . THR A 1 95 ? 2.645 -0.437 -4.445 1.00 97.50 95 THR A CA 1
ATOM 711 C C . THR A 1 95 ? 1.677 -1.335 -5.211 1.00 97.50 95 THR A C 1
ATOM 713 O O . THR A 1 95 ? 0.490 -1.035 -5.389 1.00 97.50 95 THR A O 1
ATOM 716 N N . LEU A 1 96 ? 2.167 -2.496 -5.651 1.00 97.69 96 LEU A N 1
ATOM 717 C CA . LEU A 1 96 ? 1.304 -3.501 -6.278 1.00 97.69 96 LEU A CA 1
ATOM 718 C C . LEU A 1 96 ? 0.386 -4.169 -5.242 1.00 97.69 96 LEU A C 1
ATOM 720 O O . LEU A 1 96 ? -0.743 -4.552 -5.556 1.00 97.69 96 LEU A O 1
ATOM 724 N N . THR A 1 97 ? 0.851 -4.288 -3.999 1.00 97.38 97 THR A N 1
ATOM 725 C CA . THR A 1 97 ? 0.077 -4.866 -2.892 1.00 97.38 97 THR A CA 1
ATOM 726 C C . THR A 1 97 ? -1.204 -4.076 -2.597 1.00 97.38 97 THR A C 1
ATOM 728 O O . THR A 1 97 ? -2.270 -4.683 -2.450 1.00 97.38 97 THR A O 1
ATOM 731 N N . GLU A 1 98 ? -1.142 -2.742 -2.561 1.00 97.00 98 GLU A N 1
ATOM 732 C CA . GLU A 1 98 ? -2.327 -1.893 -2.360 1.00 97.00 98 GLU A CA 1
ATOM 733 C C . GLU A 1 98 ? -3.313 -2.012 -3.518 1.00 97.00 98 GLU A C 1
ATOM 735 O O . GLU A 1 98 ? -4.514 -2.174 -3.291 1.00 97.00 98 GLU A O 1
ATOM 740 N N . ALA A 1 99 ? -2.817 -2.042 -4.757 1.00 97.62 99 ALA A N 1
ATOM 741 C CA . ALA A 1 99 ? -3.674 -2.227 -5.920 1.00 97.62 99 ALA A CA 1
ATOM 742 C C . ALA A 1 99 ? -4.394 -3.582 -5.913 1.00 97.62 99 ALA A C 1
ATOM 744 O O . ALA A 1 99 ? -5.602 -3.641 -6.149 1.00 97.62 99 ALA A O 1
ATOM 745 N N . ILE A 1 100 ? -3.690 -4.664 -5.559 1.00 97.31 100 ILE A N 1
ATOM 746 C CA . ILE A 1 100 ? -4.286 -5.998 -5.392 1.00 97.31 100 ILE A CA 1
ATOM 747 C C . ILE A 1 100 ? -5.349 -5.983 -4.291 1.00 97.31 100 ILE A C 1
ATOM 749 O O . ILE A 1 100 ? -6.378 -6.643 -4.437 1.00 97.31 100 ILE A O 1
ATOM 753 N N . ALA A 1 101 ? -5.150 -5.249 -3.194 1.00 96.31 101 ALA A N 1
ATOM 754 C CA . ALA A 1 101 ? -6.150 -5.126 -2.135 1.00 96.31 101 ALA A CA 1
ATOM 755 C C . ALA A 1 101 ? -7.388 -4.337 -2.602 1.00 96.31 101 ALA A C 1
ATOM 757 O O . ALA A 1 101 ? -8.513 -4.792 -2.370 1.00 96.31 101 ALA A O 1
ATOM 758 N N . ALA A 1 102 ? -7.180 -3.228 -3.314 1.00 96.12 102 ALA A N 1
ATOM 759 C CA . ALA A 1 102 ? -8.218 -2.296 -3.750 1.00 96.12 102 ALA A CA 1
ATOM 760 C C . ALA A 1 102 ? -9.033 -2.766 -4.969 1.00 96.12 102 ALA A C 1
ATOM 762 O O . ALA A 1 102 ? -10.191 -2.372 -5.112 1.00 96.12 102 ALA A O 1
ATOM 763 N N . VAL A 1 103 ? -8.475 -3.603 -5.848 1.00 97.56 103 VAL A N 1
ATOM 764 C CA . VAL A 1 103 ? -9.196 -4.073 -7.042 1.00 97.56 103 VAL A CA 1
ATOM 765 C C . VAL A 1 103 ? -10.312 -5.060 -6.675 1.00 97.56 103 VAL A C 1
ATOM 767 O O . VAL A 1 103 ? -10.153 -5.943 -5.821 1.00 97.56 103 VAL A O 1
ATOM 770 N N . SER A 1 104 ? -11.466 -4.923 -7.322 1.00 97.25 104 SER A N 1
ATOM 771 C CA . SER A 1 104 ? -12.569 -5.883 -7.236 1.00 97.25 104 SER A CA 1
ATOM 772 C C . SER A 1 104 ? -12.188 -7.230 -7.856 1.00 97.25 104 SER A C 1
ATOM 774 O O . SER A 1 104 ? -11.296 -7.324 -8.695 1.00 97.25 104 SER A O 1
ATOM 776 N N . VAL A 1 105 ? -12.886 -8.302 -7.469 1.00 97.69 105 VAL A N 1
ATOM 777 C CA . VAL A 1 105 ? -12.731 -9.603 -8.139 1.00 97.69 105 VAL A CA 1
ATOM 778 C C . VAL A 1 105 ? -13.133 -9.461 -9.609 1.00 97.69 105 VAL A C 1
ATOM 780 O O . VAL A 1 105 ? -14.230 -8.995 -9.905 1.00 97.69 105 VAL A O 1
ATOM 783 N N . GLY A 1 106 ? -12.245 -9.874 -10.511 1.00 96.94 106 GLY A N 1
ATOM 784 C CA . GLY A 1 106 ? -12.394 -9.753 -11.960 1.00 96.94 106 GLY A CA 1
ATOM 785 C C . GLY A 1 106 ? -12.021 -8.383 -12.531 1.00 96.94 106 GLY A C 1
ATOM 786 O O . GLY A 1 106 ? -12.233 -8.182 -13.719 1.00 96.94 106 GLY A O 1
ATOM 787 N N . GLY A 1 107 ? -11.509 -7.457 -11.713 1.00 98.31 107 GLY A N 1
ATOM 788 C CA . GLY A 1 107 ? -11.083 -6.136 -12.174 1.00 98.31 107 GLY A CA 1
ATOM 789 C C . GLY A 1 107 ? -9.698 -6.115 -12.827 1.00 98.31 107 GLY A C 1
ATOM 790 O O . GLY A 1 107 ? -9.001 -7.132 -12.894 1.00 98.31 107 GLY A O 1
ATOM 791 N N . ASP A 1 108 ? -9.302 -4.921 -13.256 1.00 98.56 108 ASP A N 1
ATOM 792 C CA . ASP A 1 108 ? -8.063 -4.625 -13.967 1.00 98.56 108 ASP A CA 1
ATOM 793 C C . ASP A 1 108 ? -7.101 -3.812 -13.089 1.00 98.56 108 ASP A C 1
ATOM 795 O O . ASP A 1 108 ? -7.476 -2.801 -12.487 1.00 98.56 108 ASP A O 1
ATOM 799 N N . VAL A 1 109 ? -5.835 -4.223 -13.056 1.00 98.56 109 VAL A N 1
ATOM 800 C CA . VAL A 1 109 ? -4.719 -3.473 -12.472 1.00 98.56 109 VAL A CA 1
ATOM 801 C C . VAL A 1 109 ? -3.813 -3.000 -13.605 1.00 98.56 109 VAL A C 1
ATOM 803 O O . VAL A 1 109 ? -3.173 -3.806 -14.279 1.00 98.56 109 VAL A O 1
ATOM 806 N N . LYS A 1 110 ? -3.736 -1.686 -13.812 1.00 98.69 110 LYS A N 1
ATOM 807 C CA . LYS A 1 110 ? -2.928 -1.056 -14.864 1.00 98.69 110 LYS A CA 1
ATOM 808 C C . LYS A 1 110 ? -1.677 -0.437 -14.261 1.00 98.69 110 LYS A C 1
ATOM 810 O O . LYS A 1 110 ? -1.775 0.463 -13.431 1.00 98.69 110 LYS A O 1
ATOM 815 N N . ILE A 1 111 ? -0.505 -0.887 -14.687 1.00 98.56 111 ILE A N 1
ATOM 816 C CA . ILE A 1 111 ? 0.782 -0.417 -14.170 1.00 98.56 111 ILE A CA 1
ATOM 817 C C . ILE A 1 111 ? 1.448 0.466 -15.216 1.00 98.56 111 ILE A C 1
ATOM 819 O O . ILE A 1 111 ? 1.653 0.033 -16.350 1.00 98.56 111 ILE A O 1
ATOM 823 N N . LYS A 1 112 ? 1.803 1.698 -14.853 1.00 98.31 112 LYS A N 1
ATOM 824 C CA . LYS A 1 112 ? 2.531 2.588 -15.759 1.00 98.31 112 LYS A CA 1
ATOM 825 C C . LYS A 1 112 ? 3.960 2.086 -15.962 1.00 98.31 112 LYS A C 1
ATOM 827 O O . LYS A 1 112 ? 4.727 1.946 -15.015 1.00 98.31 112 LYS A O 1
ATOM 832 N N . GLY A 1 113 ? 4.295 1.808 -17.214 1.00 97.62 113 GLY A N 1
ATOM 833 C CA . GLY A 1 113 ? 5.624 1.419 -17.678 1.00 97.62 113 GLY A CA 1
ATOM 834 C C . GLY A 1 113 ? 6.390 2.559 -18.354 1.00 97.62 113 GLY A C 1
ATOM 835 O O . GLY A 1 113 ? 7.505 2.335 -18.814 1.00 97.62 113 GLY A O 1
ATOM 836 N N . ASP A 1 114 ? 5.806 3.755 -18.438 1.00 97.12 114 ASP A N 1
ATOM 837 C CA . ASP A 1 114 ? 6.384 4.969 -19.028 1.00 97.12 114 ASP A CA 1
ATOM 838 C C . ASP A 1 114 ? 6.867 5.986 -17.973 1.00 97.12 114 ASP A C 1
ATOM 840 O O . ASP A 1 114 ? 6.974 7.181 -18.249 1.00 97.12 114 ASP A O 1
ATOM 844 N N . THR A 1 115 ? 7.176 5.519 -16.759 1.00 95.88 115 THR A N 1
ATOM 845 C CA . THR A 1 115 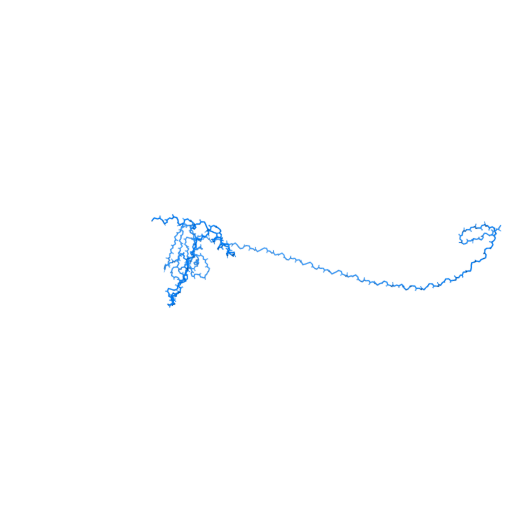? 7.581 6.359 -15.619 1.00 95.88 115 THR A CA 1
ATOM 846 C C . THR A 1 115 ? 9.049 6.152 -15.237 1.00 95.88 115 THR A C 1
ATOM 848 O O . THR A 1 115 ? 9.760 5.333 -15.820 1.00 95.88 115 THR A O 1
ATOM 851 N N . ALA A 1 116 ? 9.540 6.929 -14.263 1.00 92.44 116 ALA A N 1
ATOM 852 C CA . ALA A 1 116 ? 10.934 6.857 -13.815 1.00 92.44 116 ALA A CA 1
ATOM 853 C C . ALA A 1 116 ? 11.278 5.524 -13.122 1.00 92.44 116 ALA A C 1
ATOM 855 O O . ALA A 1 116 ? 12.437 5.108 -13.135 1.00 92.44 116 ALA A O 1
ATOM 856 N N . THR A 1 117 ? 10.274 4.852 -12.551 1.00 95.00 117 THR A N 1
ATOM 857 C CA . THR A 1 117 ? 10.423 3.593 -11.819 1.00 95.00 117 THR A CA 1
ATOM 858 C C . THR A 1 117 ? 9.504 2.545 -12.433 1.00 95.00 117 THR A C 1
ATOM 860 O O . THR A 1 117 ? 8.294 2.584 -12.241 1.00 95.00 117 THR A O 1
ATOM 863 N N . THR A 1 118 ? 10.081 1.581 -13.151 1.00 95.69 118 THR A N 1
ATOM 864 C CA . THR A 1 118 ? 9.336 0.516 -13.852 1.00 95.69 118 THR A CA 1
ATOM 865 C C . THR A 1 118 ? 9.614 -0.880 -13.295 1.00 95.69 118 THR A C 1
ATOM 867 O O . THR A 1 118 ? 9.195 -1.888 -13.865 1.00 95.69 118 THR A O 1
ATOM 870 N N . GLU A 1 119 ? 10.316 -0.966 -12.168 1.00 94.94 119 GLU A N 1
ATOM 871 C CA . GLU A 1 119 ? 10.645 -2.225 -11.510 1.00 94.94 119 GLU A CA 1
ATOM 872 C C . GLU A 1 119 ? 10.333 -2.130 -10.013 1.00 94.94 119 GLU A C 1
ATOM 874 O O . GLU A 1 119 ? 10.649 -1.129 -9.371 1.00 94.94 119 GLU A O 1
ATOM 879 N N . THR A 1 120 ? 9.742 -3.186 -9.454 1.00 95.25 120 THR A N 1
ATOM 880 C CA . THR A 1 120 ? 9.517 -3.333 -8.011 1.00 95.25 120 THR A CA 1
ATOM 881 C C . THR A 1 120 ? 10.041 -4.680 -7.521 1.00 95.25 120 THR A C 1
ATOM 883 O O . THR A 1 120 ? 9.935 -5.702 -8.206 1.00 95.25 120 THR A O 1
ATOM 886 N N . GLY A 1 121 ? 10.593 -4.683 -6.306 1.00 94.50 121 GLY A N 1
ATOM 887 C CA . GLY A 1 121 ? 10.995 -5.905 -5.610 1.00 94.50 121 GLY A CA 1
ATOM 888 C C . GLY A 1 121 ? 9.863 -6.600 -4.857 1.00 94.50 121 GLY A C 1
ATOM 889 O O . GLY A 1 121 ? 10.102 -7.607 -4.189 1.00 94.50 121 GLY A O 1
ATOM 890 N N . GLU A 1 122 ? 8.641 -6.074 -4.943 1.00 95.81 122 GLU A N 1
ATOM 891 C CA . GLU A 1 122 ? 7.469 -6.679 -4.320 1.00 95.81 122 GLU A CA 1
ATOM 892 C C . GLU A 1 122 ? 7.209 -8.106 -4.827 1.00 95.81 122 GLU A C 1
ATOM 894 O O . GLU A 1 122 ? 7.385 -8.431 -6.003 1.00 95.81 122 GLU A O 1
ATOM 899 N N . THR A 1 123 ? 6.732 -8.956 -3.916 1.00 95.44 123 THR A N 1
ATOM 900 C CA . THR A 1 123 ? 6.311 -10.340 -4.187 1.00 95.44 123 THR A CA 1
ATOM 901 C C . THR A 1 123 ? 4.893 -10.573 -3.650 1.00 95.44 123 THR A C 1
ATOM 903 O O . THR A 1 123 ? 4.691 -11.349 -2.711 1.00 95.44 123 THR A O 1
ATOM 906 N N . PRO A 1 124 ? 3.876 -9.866 -4.180 1.00 95.94 124 PRO A N 1
ATOM 907 C CA . PRO A 1 124 ? 2.553 -9.892 -3.581 1.00 95.94 124 PRO A CA 1
ATOM 908 C C . PRO A 1 124 ? 1.842 -11.223 -3.839 1.00 95.94 124 PRO A C 1
ATOM 910 O O . PRO A 1 124 ? 1.953 -11.835 -4.903 1.00 95.94 124 PRO A O 1
ATOM 913 N N . ARG A 1 125 ? 1.042 -11.660 -2.862 1.00 96.25 125 ARG A N 1
ATOM 914 C CA . ARG A 1 125 ? 0.194 -12.847 -3.002 1.00 96.25 125 ARG A CA 1
ATOM 915 C C . ARG A 1 125 ? -1.102 -12.485 -3.724 1.00 96.25 125 ARG A C 1
ATOM 917 O O . ARG A 1 125 ? -1.959 -11.810 -3.160 1.00 96.25 125 ARG A O 1
ATOM 924 N N . ILE A 1 126 ? -1.291 -13.007 -4.931 1.00 97.00 126 ILE A N 1
ATOM 925 C CA . ILE A 1 126 ? -2.536 -12.833 -5.688 1.00 97.00 126 ILE A CA 1
ATOM 926 C C . ILE A 1 126 ? -3.577 -13.835 -5.172 1.00 97.00 126 ILE A C 1
ATOM 928 O O . ILE A 1 126 ? -3.410 -15.047 -5.298 1.00 97.00 126 ILE A O 1
ATOM 932 N N . THR A 1 127 ? -4.645 -13.332 -4.552 1.00 96.44 127 THR A N 1
ATOM 933 C CA . THR A 1 127 ? -5.727 -14.150 -3.962 1.00 96.44 127 THR A CA 1
ATOM 934 C C . THR A 1 127 ? -7.079 -13.977 -4.650 1.00 96.44 127 THR A C 1
ATOM 936 O O . THR A 1 127 ? -8.023 -14.696 -4.327 1.00 96.44 127 THR A O 1
ATOM 939 N N . LYS A 1 128 ? -7.181 -13.038 -5.595 1.00 96.19 128 LYS A N 1
ATOM 940 C CA . LYS A 1 128 ? -8.394 -12.704 -6.349 1.00 96.19 128 LYS A CA 1
ATOM 941 C C . LYS A 1 128 ? -8.115 -12.863 -7.844 1.00 96.19 128 LYS A C 1
ATOM 943 O O . LYS A 1 128 ? -7.010 -12.568 -8.287 1.00 96.19 128 LYS A O 1
ATOM 948 N N . SER A 1 129 ? -9.113 -13.303 -8.614 1.00 97.62 129 SER A N 1
ATOM 949 C CA . SER A 1 129 ? -9.042 -13.248 -10.082 1.00 97.62 129 SER A CA 1
ATOM 950 C C . SER A 1 129 ? -8.989 -11.785 -10.518 1.00 97.62 129 SER A C 1
ATOM 952 O O . SER A 1 129 ? -9.789 -10.999 -10.017 1.00 97.62 129 SER A O 1
ATOM 954 N N . MET A 1 130 ? -8.070 -11.421 -11.407 1.00 98.31 130 MET A N 1
ATOM 955 C CA . MET A 1 130 ? -7.898 -10.064 -11.944 1.00 98.31 130 MET A CA 1
ATOM 956 C C . MET A 1 130 ? -7.025 -10.103 -13.203 1.00 98.31 130 MET A C 1
ATOM 958 O O . MET A 1 130 ? -6.353 -11.109 -13.449 1.00 98.31 130 MET A O 1
ATOM 962 N N . HIS A 1 131 ? -7.005 -9.006 -13.953 1.00 98.38 131 HIS A N 1
ATOM 963 C CA . HIS A 1 131 ? -6.059 -8.759 -15.041 1.00 98.38 131 HIS A CA 1
ATOM 964 C C . HIS A 1 131 ? -4.986 -7.767 -14.584 1.00 98.38 131 HIS A C 1
ATOM 966 O O . HIS A 1 131 ? -5.275 -6.853 -13.815 1.00 98.38 131 HIS A O 1
ATOM 972 N N . ILE A 1 132 ? -3.740 -7.968 -15.016 1.00 98.06 132 ILE A N 1
ATOM 973 C CA . ILE A 1 132 ? -2.619 -7.073 -14.710 1.00 98.06 132 ILE A CA 1
ATOM 974 C C . ILE A 1 132 ? -1.939 -6.711 -16.027 1.00 98.06 132 ILE A C 1
ATOM 976 O O . ILE A 1 132 ? -1.373 -7.589 -16.679 1.00 98.06 132 ILE A O 1
ATOM 980 N N . ASP A 1 133 ? -1.970 -5.430 -16.386 1.00 98.38 133 ASP A N 1
ATOM 981 C CA . ASP A 1 133 ? -1.450 -4.918 -17.654 1.00 98.38 133 ASP A CA 1
ATOM 982 C C . ASP A 1 133 ? -0.404 -3.827 -17.423 1.00 98.38 133 ASP A C 1
ATOM 984 O O . ASP A 1 133 ? -0.608 -2.901 -16.637 1.00 98.38 133 ASP A O 1
ATOM 988 N N . ALA A 1 134 ? 0.709 -3.900 -18.153 1.00 98.25 134 ALA A N 1
ATOM 989 C CA . ALA A 1 134 ? 1.686 -2.820 -18.218 1.00 98.25 134 ALA A CA 1
ATOM 990 C C . ALA A 1 134 ? 1.322 -1.855 -19.358 1.00 98.25 134 ALA A C 1
ATOM 992 O O . ALA A 1 134 ? 1.173 -2.265 -20.511 1.00 98.25 134 ALA A O 1
ATOM 993 N N . ILE A 1 135 ? 1.186 -0.567 -19.047 1.00 98.44 135 ILE A N 1
ATOM 994 C CA . ILE A 1 135 ? 0.774 0.480 -19.986 1.00 98.44 135 ILE A CA 1
ATOM 995 C C . ILE A 1 135 ? 1.966 1.382 -20.292 1.00 98.44 135 ILE A C 1
ATOM 997 O O . ILE A 1 135 ? 2.606 1.890 -19.383 1.00 98.44 135 ILE A O 1
ATOM 1001 N N . GLY A 1 136 ? 2.265 1.608 -21.571 1.00 97.62 136 GLY A N 1
ATOM 1002 C CA . GLY A 1 136 ? 3.316 2.552 -21.981 1.00 97.62 136 GLY A CA 1
ATOM 1003 C C . GLY A 1 136 ? 4.754 2.023 -21.886 1.00 97.62 136 GLY A C 1
ATOM 1004 O O . GLY A 1 136 ? 5.678 2.721 -22.288 1.00 97.62 136 GLY A O 1
ATOM 1005 N N . GLY A 1 137 ? 4.970 0.784 -21.438 1.00 96.94 137 GLY A N 1
ATOM 1006 C CA . GLY A 1 137 ? 6.305 0.191 -21.372 1.00 96.94 137 GLY A CA 1
ATOM 1007 C C . GLY A 1 137 ? 6.326 -1.195 -20.735 1.00 96.94 137 GLY A C 1
ATOM 1008 O O . GLY A 1 137 ? 5.286 -1.785 -20.457 1.00 96.94 137 GLY A O 1
ATOM 1009 N N . SER A 1 138 ? 7.531 -1.727 -20.523 1.00 96.44 138 SER A N 1
ATOM 1010 C CA . SER A 1 138 ? 7.729 -2.979 -19.783 1.00 96.44 138 SER A CA 1
ATOM 1011 C C . SER A 1 138 ? 7.845 -2.696 -18.291 1.00 96.44 138 SER A C 1
ATOM 1013 O O . SER A 1 138 ? 8.529 -1.756 -17.897 1.00 96.44 138 SER A O 1
ATOM 1015 N N . VAL A 1 139 ? 7.221 -3.546 -17.478 1.00 97.31 139 VAL A N 1
ATOM 1016 C CA . VAL A 1 139 ? 7.279 -3.485 -16.016 1.00 97.31 139 VAL A CA 1
ATOM 1017 C C . VAL A 1 139 ? 7.839 -4.797 -15.477 1.00 97.31 139 VAL A C 1
ATOM 1019 O O . VAL A 1 139 ? 7.439 -5.873 -15.929 1.00 97.31 139 VAL A O 1
ATOM 1022 N N . ARG A 1 140 ? 8.746 -4.726 -14.498 1.00 95.81 140 ARG A N 1
ATOM 1023 C CA . ARG A 1 140 ? 9.250 -5.899 -13.769 1.00 95.81 140 ARG A CA 1
ATOM 1024 C C . ARG A 1 140 ? 8.644 -5.953 -12.368 1.00 95.81 140 ARG A C 1
ATOM 1026 O O . ARG A 1 140 ? 8.806 -5.026 -11.582 1.00 95.81 140 ARG A O 1
ATOM 1033 N N . ILE A 1 141 ? 8.007 -7.075 -12.047 1.00 95.69 141 ILE A N 1
ATOM 1034 C CA . ILE A 1 141 ? 7.488 -7.392 -10.711 1.00 95.69 141 ILE A CA 1
ATOM 1035 C C . ILE A 1 141 ? 8.208 -8.640 -10.228 1.00 95.69 141 ILE A C 1
ATOM 1037 O O . ILE A 1 141 ? 8.316 -9.609 -10.981 1.00 95.69 141 ILE A O 1
ATOM 1041 N N . GLY A 1 142 ? 8.647 -8.645 -8.975 1.00 91.94 142 GLY A N 1
ATOM 1042 C CA . GLY A 1 142 ? 9.304 -9.808 -8.406 1.00 91.94 142 GLY A CA 1
ATOM 1043 C C . GLY A 1 142 ? 10.742 -9.910 -8.900 1.00 91.94 142 GLY A C 1
ATOM 1044 O O . GLY A 1 142 ? 11.056 -10.278 -10.031 1.00 91.94 142 GLY A O 1
ATOM 1045 N N . GLY A 1 143 ? 11.645 -9.572 -8.003 1.00 81.38 143 GLY A N 1
ATOM 1046 C CA . GLY A 1 143 ? 13.073 -9.657 -8.206 1.00 81.38 143 GLY A CA 1
ATOM 1047 C C . GLY A 1 143 ? 13.707 -8.878 -7.083 1.00 81.38 143 GLY A C 1
ATOM 1048 O O . GLY A 1 143 ? 13.263 -7.779 -6.770 1.00 81.38 143 GLY A O 1
ATOM 1049 N N . LEU A 1 144 ? 14.756 -9.412 -6.462 1.00 62.22 144 LEU A N 1
ATOM 1050 C CA . LEU A 1 144 ? 15.654 -8.503 -5.772 1.00 62.22 144 LEU A CA 1
ATOM 1051 C C . LEU A 1 144 ? 16.026 -7.477 -6.842 1.00 62.22 144 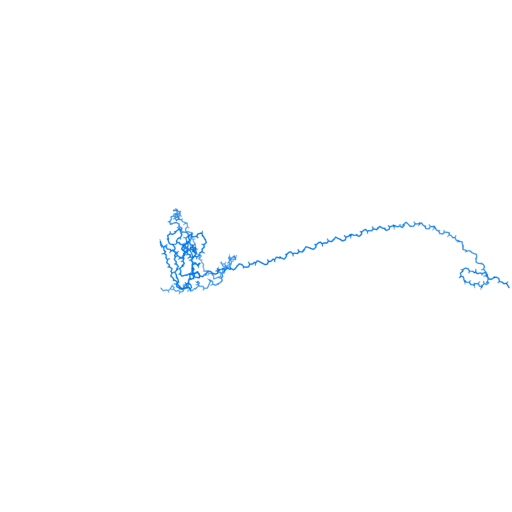LEU A C 1
ATOM 1053 O O . LEU A 1 144 ? 16.515 -7.875 -7.905 1.00 62.22 144 LEU A O 1
ATOM 1057 N N . SER A 1 145 ? 15.785 -6.187 -6.597 1.00 62.31 145 SER A N 1
ATOM 1058 C CA . SER A 1 145 ? 16.622 -5.155 -7.195 1.00 62.31 145 SER A CA 1
ATOM 1059 C C . SER A 1 145 ? 18.017 -5.484 -6.694 1.00 62.31 145 SER A C 1
ATOM 1061 O O . SER A 1 145 ? 18.495 -4.915 -5.716 1.00 62.31 145 SER A O 1
ATOM 1063 N N . ALA A 1 146 ? 18.640 -6.507 -7.284 1.00 58.81 146 ALA A N 1
ATOM 1064 C CA . ALA A 1 146 ? 20.041 -6.775 -7.178 1.00 58.81 146 ALA A CA 1
ATOM 1065 C C . ALA A 1 146 ? 20.573 -5.496 -7.764 1.00 58.81 146 ALA A C 1
ATOM 1067 O O . ALA A 1 146 ? 20.519 -5.342 -8.984 1.00 58.81 146 ALA A O 1
ATOM 1068 N N . LYS A 1 147 ? 20.879 -4.538 -6.873 1.00 57.78 147 LYS A N 1
ATOM 1069 C CA . LYS A 1 147 ? 21.480 -3.247 -7.166 1.00 57.78 147 LYS A CA 1
ATOM 1070 C C . LYS A 1 147 ? 22.482 -3.591 -8.227 1.00 57.78 147 LYS A C 1
ATOM 1072 O O . LYS A 1 147 ? 23.438 -4.288 -7.895 1.00 57.78 147 LYS A O 1
ATOM 1077 N N . ARG A 1 148 ? 22.125 -3.313 -9.486 1.00 58.69 148 ARG A N 1
ATOM 1078 C CA . ARG A 1 148 ? 22.728 -3.997 -10.626 1.00 58.69 148 ARG A CA 1
ATOM 1079 C C . ARG A 1 148 ? 24.182 -3.648 -10.483 1.00 58.69 148 ARG A C 1
ATOM 1081 O O . ARG A 1 148 ? 24.495 -2.480 -10.685 1.00 58.69 148 ARG A O 1
ATOM 1088 N N . ILE A 1 149 ? 25.012 -4.580 -10.001 1.00 62.00 149 ILE A N 1
ATOM 1089 C CA . ILE A 1 149 ? 26.430 -4.302 -9.827 1.00 62.00 149 ILE A CA 1
ATOM 1090 C C . ILE A 1 149 ? 26.822 -3.943 -11.251 1.00 62.00 149 ILE A C 1
ATOM 1092 O O . ILE A 1 149 ? 26.618 -4.784 -12.141 1.00 62.00 149 ILE A O 1
ATOM 1096 N N . PRO A 1 150 ? 27.151 -2.666 -11.528 1.00 63.50 150 PRO A N 1
ATOM 1097 C CA . PRO A 1 150 ? 27.318 -2.223 -12.893 1.00 63.50 150 PRO A CA 1
ATOM 1098 C C . PRO A 1 150 ? 28.326 -3.179 -13.505 1.00 63.50 150 PRO A C 1
ATOM 1100 O O . PRO A 1 150 ? 29.354 -3.472 -12.900 1.00 63.50 150 PRO A O 1
ATOM 1103 N N . ARG A 1 151 ? 28.003 -3.733 -14.676 1.00 65.88 151 ARG A N 1
ATOM 1104 C CA . ARG A 1 151 ? 28.782 -4.798 -15.330 1.00 65.88 151 ARG A CA 1
ATOM 1105 C C . ARG A 1 151 ? 30.214 -4.367 -15.719 1.00 65.88 151 ARG A C 1
ATOM 1107 O O . ARG A 1 151 ? 30.859 -5.068 -16.483 1.00 65.88 151 ARG A O 1
ATOM 1114 N N . GLY A 1 152 ? 30.682 -3.217 -15.231 1.00 59.94 152 GLY A N 1
ATOM 1115 C CA . GLY A 1 152 ? 32.030 -2.678 -15.363 1.00 59.94 152 GLY A CA 1
ATOM 1116 C C . GLY A 1 152 ? 32.758 -2.442 -14.032 1.00 59.94 152 GLY A C 1
ATOM 1117 O O . GLY A 1 152 ? 33.896 -2.014 -14.075 1.00 59.94 152 GLY A O 1
ATOM 1118 N N . GLU A 1 153 ? 32.173 -2.743 -12.865 1.00 60.31 153 GLU A N 1
ATOM 1119 C CA . GLU A 1 153 ? 32.902 -2.734 -11.577 1.00 60.31 153 GLU A CA 1
ATOM 1120 C C . GLU A 1 153 ? 33.193 -4.162 -11.096 1.00 60.31 153 GLU A C 1
ATOM 1122 O O . GLU A 1 153 ? 33.159 -4.502 -9.919 1.00 60.31 153 GLU A O 1
ATOM 1127 N N . LEU A 1 154 ? 33.469 -5.025 -12.072 1.00 54.56 154 LEU A N 1
ATOM 1128 C CA . LEU A 1 154 ? 34.351 -6.167 -11.903 1.00 54.56 154 LEU A CA 1
ATOM 1129 C C . LEU A 1 154 ? 35.639 -5.882 -12.687 1.00 54.56 154 LEU A C 1
ATOM 1131 O O . LEU A 1 154 ? 36.159 -6.757 -13.370 1.00 54.56 154 LEU A O 1
ATOM 1135 N N . ASP A 1 155 ? 36.168 -4.660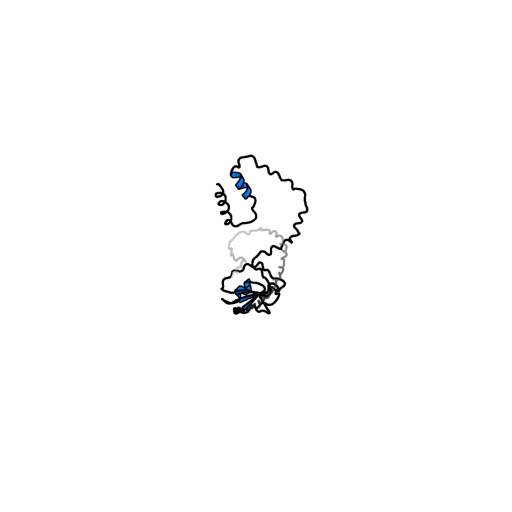 -12.587 1.00 59.47 155 ASP A N 1
ATOM 1136 C CA . ASP A 1 155 ? 37.605 -4.448 -12.749 1.00 59.47 155 ASP A CA 1
ATOM 1137 C C . ASP A 1 155 ? 38.279 -5.072 -11.521 1.00 59.47 155 ASP A C 1
ATOM 1139 O O . ASP A 1 155 ? 38.807 -4.412 -10.625 1.00 59.47 155 ASP A O 1
ATOM 1143 N N . VAL A 1 156 ? 38.256 -6.407 -11.484 1.00 61.28 156 VAL A N 1
ATOM 1144 C CA . VAL A 1 156 ? 39.360 -7.154 -10.910 1.00 61.28 156 VAL A CA 1
ATOM 1145 C C . VAL A 1 156 ? 40.542 -6.698 -11.746 1.00 61.28 156 VAL A C 1
ATOM 1147 O O . VAL A 1 156 ? 40.797 -7.217 -12.833 1.00 61.28 156 VAL A O 1
ATOM 1150 N N . ALA A 1 157 ? 41.242 -5.671 -11.254 1.00 58.06 157 ALA A N 1
ATOM 1151 C CA . ALA A 1 157 ? 42.614 -5.428 -11.649 1.00 58.06 157 ALA A CA 1
ATOM 1152 C C . ALA A 1 157 ? 43.282 -6.807 -11.734 1.00 58.06 157 ALA A C 1
ATOM 1154 O O . ALA A 1 157 ? 42.988 -7.632 -10.863 1.00 58.06 157 ALA A O 1
ATOM 1155 N N . PRO A 1 158 ? 44.121 -7.099 -12.743 1.00 63.34 158 PRO A N 1
ATOM 1156 C CA . PRO A 1 158 ? 44.909 -8.327 -12.794 1.00 63.34 158 PRO A CA 1
ATOM 1157 C C . PRO A 1 158 ? 45.880 -8.339 -11.603 1.00 63.34 158 PRO A C 1
ATOM 1159 O O . PRO A 1 158 ? 47.078 -8.089 -11.710 1.00 63.34 158 PRO A O 1
ATOM 1162 N N . GLY A 1 159 ? 45.322 -8.550 -10.419 1.00 53.41 159 GLY A N 1
ATOM 1163 C CA . GLY A 1 159 ? 45.981 -8.761 -9.167 1.00 53.41 159 GLY A CA 1
ATOM 1164 C C . GLY A 1 159 ? 46.581 -10.138 -9.277 1.00 53.41 159 GLY A C 1
ATOM 1165 O O . GLY A 1 159 ? 45.911 -11.082 -9.694 1.00 53.41 159 GLY A O 1
ATOM 1166 N N . LYS A 1 160 ? 47.876 -10.176 -8.974 1.00 57.59 160 LYS A N 1
ATOM 1167 C CA . LYS A 1 160 ? 48.723 -11.353 -8.813 1.00 57.59 160 LYS A CA 1
ATOM 1168 C C . LYS A 1 160 ? 47.914 -12.631 -8.575 1.00 57.59 160 LYS A C 1
ATOM 1170 O O . LYS A 1 160 ? 47.032 -12.588 -7.716 1.00 57.59 160 LYS A O 1
ATOM 1175 N N . PRO A 1 161 ? 48.265 -13.756 -9.234 1.00 51.31 161 PRO A N 1
ATOM 1176 C CA . PRO A 1 161 ? 47.699 -15.049 -8.876 1.00 51.31 161 PRO A CA 1
ATOM 1177 C C . PRO A 1 161 ? 47.764 -15.160 -7.358 1.00 51.31 161 PRO A C 1
ATOM 1179 O O . PRO A 1 161 ? 48.848 -15.039 -6.777 1.00 51.31 161 PRO A O 1
ATOM 1182 N N . SER A 1 162 ? 46.595 -15.258 -6.722 1.00 53.69 162 SER A N 1
ATOM 1183 C CA . SER A 1 162 ? 46.542 -15.566 -5.309 1.00 53.69 162 SER A CA 1
ATOM 1184 C C . SER A 1 162 ? 47.365 -16.831 -5.153 1.00 53.69 162 SER A C 1
ATOM 1186 O O . SER A 1 162 ? 47.208 -17.781 -5.925 1.00 53.69 162 SER A O 1
ATOM 1188 N N . GLU A 1 163 ? 48.314 -16.810 -4.219 1.00 52.12 163 GLU A N 1
ATOM 1189 C CA . GLU A 1 163 ? 48.905 -18.044 -3.739 1.00 52.12 163 GLU A CA 1
ATOM 1190 C C . GLU A 1 163 ? 47.728 -18.957 -3.434 1.00 52.12 163 GLU A C 1
ATOM 1192 O O . GLU A 1 163 ? 46.943 -18.700 -2.520 1.00 52.12 163 GLU A O 1
ATOM 1197 N N . THR A 1 164 ? 47.562 -19.982 -4.270 1.00 50.47 164 THR A N 1
ATOM 1198 C CA . THR A 1 164 ? 46.863 -21.202 -3.920 1.00 50.47 164 THR A CA 1
ATOM 1199 C C . THR A 1 164 ? 47.375 -21.554 -2.541 1.00 50.47 164 THR A C 1
ATOM 1201 O O . THR A 1 164 ? 48.490 -22.063 -2.402 1.00 50.47 164 THR A O 1
ATOM 1204 N N . SER A 1 165 ? 46.588 -21.202 -1.526 1.00 50.62 165 SER A N 1
ATOM 1205 C CA . SER A 1 165 ? 46.703 -21.773 -0.206 1.00 50.62 165 SER A CA 1
ATOM 1206 C C . SER A 1 165 ? 46.612 -23.263 -0.463 1.00 50.62 165 SER A C 1
ATOM 1208 O O . SER A 1 165 ? 45.549 -23.787 -0.801 1.00 50.62 165 SER A O 1
ATOM 1210 N N . LYS A 1 166 ? 47.775 -23.917 -0.465 1.00 55.16 166 LYS A N 1
ATOM 1211 C CA . LYS A 1 166 ? 47.887 -25.364 -0.453 1.00 55.16 166 LYS A CA 1
ATOM 1212 C C . LYS A 1 166 ? 47.282 -25.775 0.875 1.00 55.16 166 LYS A C 1
ATOM 1214 O O . LYS A 1 166 ? 47.988 -25.896 1.873 1.00 55.16 166 LYS A O 1
ATOM 1219 N N . ILE A 1 167 ? 45.965 -25.922 0.889 1.00 53.69 167 ILE A N 1
ATOM 1220 C CA . ILE A 1 167 ? 45.275 -26.658 1.927 1.00 53.69 167 ILE A CA 1
ATOM 1221 C C . ILE A 1 167 ? 45.805 -28.076 1.753 1.00 53.69 167 ILE A C 1
ATOM 1223 O O . ILE A 1 167 ? 45.412 -28.791 0.834 1.00 53.69 167 ILE A O 1
ATOM 1227 N N . HIS A 1 168 ? 46.807 -28.423 2.560 1.00 59.72 168 HIS A N 1
ATOM 1228 C CA . H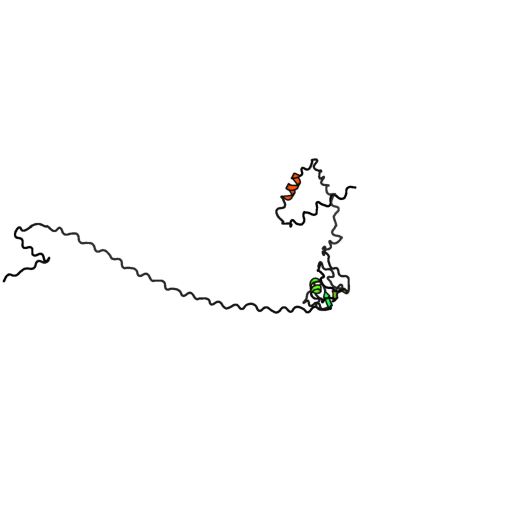IS A 1 168 ? 47.187 -29.811 2.735 1.00 59.72 168 HIS A CA 1
ATOM 1229 C C . HIS A 1 168 ? 45.917 -30.531 3.192 1.00 59.72 168 HIS A C 1
ATOM 1231 O O . HIS A 1 168 ? 45.341 -30.110 4.203 1.00 59.72 168 HIS A O 1
ATOM 1237 N N . PRO A 1 169 ? 45.447 -31.568 2.480 1.00 56.88 169 PRO A N 1
ATOM 1238 C CA . PRO A 1 169 ? 44.503 -32.478 3.096 1.00 56.88 169 PRO A CA 1
ATOM 1239 C C . PRO A 1 169 ? 45.180 -33.006 4.369 1.00 56.88 169 PRO A C 1
ATOM 1241 O O . PRO A 1 169 ? 46.361 -33.366 4.313 1.00 56.88 169 PRO A O 1
ATOM 1244 N N . PRO A 1 170 ? 44.513 -32.987 5.532 1.00 60.09 170 PRO A N 1
ATOM 1245 C CA . PRO A 1 170 ? 45.065 -33.636 6.706 1.00 60.09 170 PRO A CA 1
ATOM 1246 C C . PRO A 1 170 ? 45.203 -35.123 6.374 1.00 60.09 170 PRO A C 1
ATOM 1248 O O . PRO A 1 170 ? 44.215 -35.822 6.159 1.00 60.09 170 PRO A O 1
ATOM 1251 N N . GLU A 1 171 ? 46.441 -35.599 6.263 1.00 61.47 171 GLU A N 1
ATOM 1252 C CA . GLU A 1 171 ? 46.725 -37.024 6.130 1.00 61.47 171 GLU A CA 1
ATOM 1253 C C . GLU A 1 171 ? 46.507 -37.683 7.494 1.00 61.47 171 GLU A C 1
ATOM 1255 O O . GLU A 1 171 ? 47.422 -37.841 8.300 1.00 61.47 171 GLU A O 1
ATOM 1260 N N . GLY A 1 172 ? 45.252 -38.010 7.779 1.00 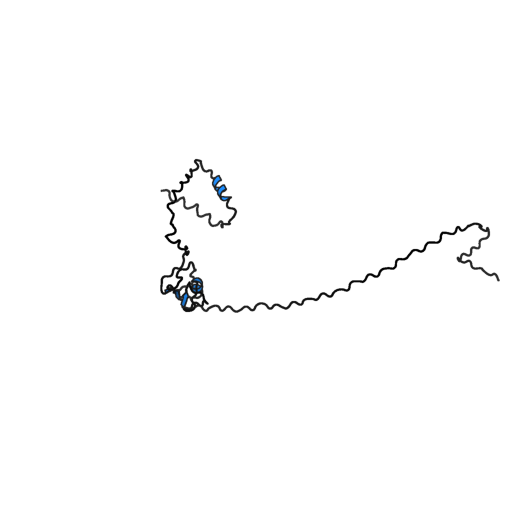74.94 172 GLY A N 1
ATOM 1261 C CA . GLY A 1 172 ? 44.846 -38.762 8.954 1.00 74.94 172 GLY A CA 1
ATOM 1262 C C . GLY A 1 172 ? 43.390 -39.203 8.823 1.00 74.94 172 GLY A C 1
ATOM 1263 O O . GLY A 1 172 ? 42.595 -38.488 8.210 1.00 74.94 172 GLY A O 1
ATOM 1264 N N . PRO A 1 173 ? 43.013 -40.380 9.353 1.00 63.75 173 PRO A N 1
ATOM 1265 C CA . PRO A 1 173 ? 41.611 -40.755 9.436 1.00 63.75 173 PRO A CA 1
ATOM 1266 C C . PRO A 1 173 ? 40.897 -39.714 10.301 1.00 63.75 173 PRO A C 1
ATOM 1268 O O . PRO A 1 173 ? 41.231 -39.538 11.470 1.00 63.75 173 PRO A O 1
ATOM 1271 N N . PHE A 1 174 ? 39.945 -38.996 9.710 1.00 54.50 174 PHE A N 1
ATOM 1272 C CA . PHE A 1 174 ? 39.043 -38.129 10.453 1.00 54.50 174 PHE A CA 1
ATOM 1273 C C . PHE A 1 174 ? 38.256 -39.000 11.442 1.00 54.50 174 PHE A C 1
ATOM 1275 O O . PHE A 1 174 ? 37.377 -39.762 11.037 1.00 54.50 174 PHE A O 1
ATOM 1282 N N . GLU A 1 175 ? 38.592 -38.928 12.732 1.00 63.09 175 GLU A N 1
ATOM 1283 C CA . GLU A 1 175 ? 37.720 -39.445 13.785 1.00 63.09 175 GLU A CA 1
ATOM 1284 C C . GLU A 1 175 ? 36.438 -38.604 13.802 1.00 63.09 175 GLU A C 1
ATOM 1286 O O . GLU A 1 175 ? 36.479 -37.373 13.748 1.00 63.09 175 GLU A O 1
ATOM 1291 N N . ALA A 1 176 ? 35.286 -39.274 13.860 1.00 59.41 176 ALA A N 1
ATOM 1292 C CA . ALA A 1 176 ? 33.958 -38.661 13.781 1.00 59.41 176 ALA A CA 1
ATOM 1293 C C . ALA A 1 176 ? 33.676 -37.608 14.877 1.00 59.41 176 ALA A C 1
ATOM 1295 O O . ALA A 1 176 ? 32.706 -36.858 14.776 1.00 59.41 176 ALA A O 1
ATOM 1296 N N . ASP A 1 177 ? 34.537 -37.508 15.890 1.00 58.56 177 ASP A N 1
ATOM 1297 C CA . ASP A 1 177 ? 34.376 -36.605 17.027 1.00 58.56 177 ASP A CA 1
ATOM 1298 C C . ASP A 1 177 ? 34.819 -35.154 16.749 1.00 58.56 177 ASP A C 1
ATOM 1300 O O . ASP A 1 177 ? 34.449 -34.250 17.504 1.00 58.56 177 ASP A O 1
ATOM 1304 N N . ASP A 1 178 ? 35.543 -34.874 15.655 1.00 56.56 178 ASP A N 1
ATOM 1305 C CA . ASP A 1 178 ? 36.029 -33.509 15.363 1.00 56.56 178 ASP A CA 1
ATOM 1306 C C . ASP A 1 178 ? 34.974 -32.619 14.669 1.00 56.56 178 ASP A C 1
ATOM 1308 O O . ASP A 1 178 ? 35.039 -31.388 14.718 1.00 56.56 178 ASP A O 1
ATOM 1312 N N . PHE A 1 179 ? 33.919 -33.220 14.103 1.00 56.06 179 PHE A N 1
ATOM 1313 C CA . PHE A 1 179 ? 32.792 -32.479 13.517 1.00 56.06 179 PHE A CA 1
ATOM 1314 C C . PHE A 1 179 ? 31.922 -31.782 14.574 1.00 56.06 179 PHE A C 1
ATOM 1316 O O . PHE A 1 179 ? 31.332 -30.735 14.301 1.00 56.06 179 PHE A O 1
ATOM 1323 N N . LEU A 1 180 ? 31.877 -32.309 15.801 1.00 55.50 180 LEU A N 1
ATOM 1324 C CA . LEU A 1 180 ? 31.091 -31.715 16.886 1.00 55.50 180 LEU A CA 1
ATOM 1325 C C . LEU A 1 180 ? 31.772 -30.494 17.519 1.00 55.50 180 LEU A C 1
ATOM 1327 O O . LEU A 1 180 ? 31.091 -29.649 18.094 1.00 55.50 180 LEU A O 1
ATOM 1331 N N . ARG A 1 181 ? 33.093 -30.332 17.363 1.00 54.97 181 ARG A N 1
ATOM 1332 C CA . ARG A 1 181 ? 33.820 -29.157 17.879 1.00 54.97 181 ARG A CA 1
ATOM 1333 C C . ARG A 1 181 ? 33.726 -27.922 16.990 1.00 54.97 181 ARG A C 1
ATOM 1335 O O . ARG A 1 181 ? 33.963 -26.817 17.477 1.00 54.97 181 ARG A O 1
ATOM 1342 N N . LEU A 1 182 ? 33.354 -28.075 15.718 1.00 53.00 182 LEU A N 1
ATOM 1343 C CA . LEU A 1 182 ? 33.129 -26.929 14.833 1.00 53.00 182 LEU A CA 1
ATOM 1344 C C . LEU A 1 182 ? 31.743 -26.283 15.029 1.00 53.00 182 LEU A C 1
ATOM 1346 O O . LEU A 1 182 ? 31.547 -25.138 14.631 1.00 53.00 182 LEU A O 1
ATOM 1350 N N . LEU A 1 183 ? 30.810 -26.987 15.680 1.00 54.16 183 LEU A N 1
ATOM 1351 C CA . LEU A 1 183 ? 29.454 -26.513 15.986 1.00 54.16 183 LEU A CA 1
ATOM 1352 C C . LEU A 1 183 ? 29.350 -25.709 17.296 1.00 54.16 183 LEU A C 1
ATOM 1354 O O . LEU A 1 183 ? 28.359 -25.016 17.495 1.00 54.16 183 LEU A O 1
ATOM 1358 N N . ASP A 1 184 ? 30.372 -25.736 18.156 1.00 53.88 184 ASP A N 1
ATOM 1359 C CA . ASP A 1 184 ? 30.339 -25.092 19.483 1.00 53.88 184 ASP A CA 1
ATOM 1360 C C . ASP A 1 184 ? 30.862 -23.637 19.489 1.00 53.88 184 ASP A C 1
ATOM 1362 O O . ASP A 1 184 ? 30.884 -22.964 20.513 1.00 53.88 184 ASP A O 1
ATOM 1366 N N . LYS A 1 185 ? 31.300 -23.103 18.338 1.00 51.66 185 LYS A N 1
ATOM 1367 C CA . LYS A 1 185 ? 31.843 -21.729 18.245 1.00 51.66 185 LYS A CA 1
ATOM 1368 C C . LYS A 1 185 ? 30.895 -20.682 17.662 1.00 51.66 185 LYS A C 1
ATOM 1370 O O . LYS A 1 185 ? 31.313 -19.539 17.488 1.00 51.66 185 LYS A O 1
ATOM 1375 N N . SER A 1 186 ? 29.633 -21.020 17.402 1.00 49.94 186 SER A N 1
ATOM 1376 C CA . SER A 1 186 ? 28.623 -20.044 16.963 1.00 49.94 186 SER A CA 1
ATOM 1377 C C . SER A 1 186 ? 27.516 -19.830 17.999 1.00 49.94 186 SER A C 1
ATOM 1379 O O . SER A 1 186 ? 26.333 -19.785 17.658 1.00 49.94 186 SER A O 1
ATOM 1381 N N . GLU A 1 187 ? 27.878 -19.672 19.272 1.00 55.28 187 GLU A N 1
ATOM 1382 C CA . GLU A 1 187 ? 26.980 -19.066 20.259 1.00 55.28 187 GLU A CA 1
ATOM 1383 C C . GLU A 1 187 ? 26.867 -17.563 19.971 1.00 55.28 187 GLU A C 1
ATOM 1385 O O . GLU A 1 187 ? 27.672 -16.750 20.421 1.00 55.28 187 GLU A O 1
ATOM 1390 N N . GLY A 1 188 ? 25.874 -17.186 19.167 1.00 54.09 188 GLY A N 1
ATOM 1391 C CA . GLY A 1 188 ? 25.583 -15.776 18.920 1.00 54.09 188 GLY A CA 1
ATOM 1392 C C . GLY A 1 188 ? 24.319 -15.503 18.121 1.00 54.09 188 GLY A C 1
ATOM 1393 O O . GLY A 1 188 ? 23.638 -14.531 18.425 1.00 54.09 188 GLY A O 1
ATOM 1394 N N . ASP A 1 189 ? 23.948 -16.370 17.176 1.00 50.56 189 ASP A N 1
ATOM 1395 C CA . ASP A 1 189 ? 22.754 -16.144 16.360 1.00 50.56 189 ASP A CA 1
ATOM 1396 C C . ASP A 1 189 ? 21.879 -17.393 16.281 1.00 50.56 189 ASP A C 1
ATOM 1398 O O . ASP A 1 189 ? 22.268 -18.452 15.789 1.00 50.56 189 ASP A O 1
ATOM 1402 N N . ARG A 1 190 ? 20.666 -17.267 16.822 1.00 52.66 190 ARG A N 1
ATOM 1403 C CA . ARG A 1 190 ? 19.650 -18.319 16.853 1.00 52.66 190 ARG A CA 1
ATOM 1404 C C . ARG A 1 190 ? 19.087 -18.530 15.451 1.00 52.66 190 ARG A C 1
ATOM 1406 O O . ARG A 1 190 ? 18.070 -17.940 15.094 1.00 52.66 190 ARG A O 1
ATOM 1413 N N . VAL A 1 191 ? 19.708 -19.416 14.681 1.00 51.62 191 VAL A N 1
ATOM 1414 C CA . VAL A 1 191 ? 19.081 -19.973 13.478 1.00 51.62 191 VAL A CA 1
ATOM 1415 C C . VAL A 1 191 ? 18.042 -21.020 13.920 1.00 51.62 191 VAL A C 1
ATOM 1417 O O . VAL A 1 191 ? 18.369 -21.902 14.717 1.00 51.62 191 VAL A O 1
ATOM 1420 N N . PRO A 1 192 ? 16.776 -20.941 13.471 1.00 51.84 192 PRO A N 1
ATOM 1421 C CA . PRO A 1 192 ? 15.754 -21.918 13.833 1.00 51.84 192 PRO A CA 1
ATOM 1422 C C . PRO A 1 192 ? 16.114 -23.324 13.322 1.00 51.84 192 PRO A C 1
ATOM 1424 O O . PRO A 1 192 ? 16.387 -23.533 12.143 1.00 51.84 192 PRO A O 1
ATOM 1427 N N . VAL A 1 193 ? 16.046 -24.299 14.233 1.00 53.06 193 VAL A N 1
ATOM 1428 C CA . VAL A 1 193 ? 16.500 -25.706 14.116 1.00 53.06 193 VAL A CA 1
ATOM 1429 C C . VAL A 1 193 ? 15.773 -26.520 13.025 1.00 53.06 193 VAL A C 1
ATOM 1431 O O . VAL A 1 193 ? 16.102 -27.673 12.770 1.00 53.06 193 VAL A O 1
ATOM 1434 N N . HIS A 1 194 ? 14.808 -25.933 12.317 1.00 50.97 194 HIS A N 1
ATOM 1435 C CA . HIS A 1 194 ? 14.067 -26.621 11.258 1.00 50.97 194 HIS A CA 1
ATOM 1436 C C . HIS A 1 194 ? 14.774 -26.660 9.891 1.00 50.97 194 HIS A C 1
ATOM 1438 O O . HIS A 1 194 ? 14.279 -27.336 8.996 1.00 50.97 194 HIS A O 1
ATOM 1444 N N . ALA A 1 195 ? 15.927 -26.000 9.723 1.00 50.50 195 ALA A N 1
ATOM 1445 C CA . ALA A 1 195 ? 16.655 -25.953 8.446 1.00 50.50 195 ALA A CA 1
ATOM 1446 C C . ALA A 1 195 ? 17.872 -26.900 8.349 1.00 50.50 195 ALA A C 1
ATOM 1448 O O . ALA A 1 195 ? 18.644 -26.799 7.402 1.00 50.50 195 ALA A O 1
ATOM 1449 N N . LEU A 1 196 ? 18.072 -27.811 9.311 1.00 48.94 196 LEU A N 1
ATOM 1450 C CA . LEU A 1 196 ? 19.284 -28.647 9.385 1.00 48.94 196 LEU A CA 1
ATOM 1451 C C . LEU A 1 196 ? 19.079 -30.139 9.079 1.00 48.94 196 LEU A C 1
ATOM 1453 O O . LEU A 1 196 ? 20.040 -30.896 9.145 1.00 48.94 196 LEU A O 1
ATOM 1457 N N . PHE A 1 197 ? 17.873 -30.570 8.696 1.00 47.25 197 PHE A N 1
ATOM 1458 C CA . PHE A 1 197 ? 17.608 -31.981 8.367 1.00 47.25 197 PHE A CA 1
ATOM 1459 C C . PHE A 1 197 ? 17.584 -32.324 6.867 1.00 47.25 197 PHE A C 1
ATOM 1461 O O . PHE A 1 197 ? 17.390 -33.492 6.542 1.00 47.25 197 PHE A O 1
ATOM 1468 N N . ASP A 1 198 ? 17.823 -31.366 5.961 1.00 47.41 198 ASP A N 1
ATOM 1469 C CA . ASP A 1 198 ? 17.717 -31.609 4.506 1.00 47.41 198 ASP A CA 1
ATOM 1470 C C . ASP A 1 198 ? 19.062 -31.783 3.771 1.00 47.41 198 ASP A C 1
ATOM 1472 O O . ASP A 1 198 ? 19.088 -32.204 2.623 1.00 47.41 198 ASP A O 1
ATOM 1476 N N . ILE A 1 199 ? 20.209 -31.532 4.416 1.00 46.53 199 ILE A N 1
ATOM 1477 C CA . ILE A 1 199 ? 21.519 -31.593 3.725 1.00 46.53 199 ILE A CA 1
ATOM 1478 C C . ILE A 1 199 ? 22.134 -33.007 3.746 1.00 46.53 199 ILE A C 1
ATOM 1480 O O . ILE A 1 199 ? 23.017 -33.325 2.953 1.00 46.53 199 ILE A O 1
ATOM 1484 N N . SER A 1 200 ? 21.646 -33.913 4.596 1.00 45.19 200 SER A N 1
ATOM 1485 C CA . SER A 1 200 ? 22.214 -35.266 4.704 1.00 45.19 200 SER A CA 1
ATOM 1486 C C . SER A 1 200 ? 21.644 -36.285 3.707 1.00 45.19 200 SER A C 1
ATOM 1488 O O . SER A 1 200 ? 22.065 -37.437 3.749 1.00 45.19 200 SER A O 1
ATOM 1490 N N . ARG A 1 201 ? 20.704 -35.912 2.821 1.00 48.19 201 ARG A N 1
ATOM 1491 C CA . ARG A 1 201 ? 20.047 -36.866 1.900 1.00 48.19 201 ARG A CA 1
ATOM 1492 C C . ARG A 1 201 ? 20.461 -36.794 0.431 1.00 48.19 201 ARG A C 1
ATOM 1494 O O . ARG A 1 201 ? 20.008 -37.632 -0.340 1.00 48.19 201 ARG A O 1
ATOM 1501 N N . GLU A 1 202 ? 21.325 -35.861 0.043 1.00 47.03 202 GLU A N 1
ATOM 1502 C CA . GLU A 1 202 ? 21.642 -35.635 -1.379 1.00 47.03 202 GLU A CA 1
ATOM 1503 C C . GLU A 1 202 ? 22.993 -36.225 -1.831 1.00 47.03 202 GLU A C 1
ATOM 1505 O O . GLU A 1 202 ? 23.341 -36.151 -3.002 1.00 47.03 202 GLU A O 1
ATOM 1510 N N . TRP A 1 203 ? 23.732 -36.901 -0.940 1.00 50.00 203 TRP A N 1
ATOM 1511 C CA . TRP A 1 203 ? 25.036 -37.516 -1.257 1.00 50.00 203 TRP A CA 1
ATOM 1512 C C . TRP A 1 203 ? 25.001 -39.028 -1.535 1.00 50.00 203 TRP A C 1
ATOM 1514 O O . TRP A 1 203 ? 26.050 -39.639 -1.717 1.00 50.00 203 TRP A O 1
ATOM 1524 N N . GLU A 1 204 ? 23.817 -39.642 -1.612 1.00 53.78 204 GLU A N 1
ATOM 1525 C CA . GLU A 1 204 ? 23.678 -41.089 -1.858 1.00 53.78 204 GLU A CA 1
ATOM 1526 C C . GLU A 1 204 ? 23.187 -41.432 -3.279 1.00 53.78 204 GLU A C 1
ATOM 1528 O O . GLU A 1 204 ? 22.864 -42.586 -3.551 1.00 53.78 204 GLU A O 1
ATOM 1533 N N . GLN A 1 205 ? 23.124 -40.457 -4.201 1.00 51.22 205 GLN A N 1
ATOM 1534 C CA . GLN A 1 205 ? 22.543 -40.673 -5.538 1.00 51.22 205 GLN A CA 1
ATOM 1535 C C . GLN A 1 205 ? 23.439 -40.385 -6.753 1.00 51.22 205 GLN A C 1
ATOM 1537 O O . GLN A 1 205 ? 22.960 -40.506 -7.875 1.00 51.22 205 GLN A O 1
ATOM 1542 N N . GLU A 1 206 ? 24.739 -40.133 -6.579 1.00 50.59 206 GLU A N 1
ATOM 1543 C CA . GLU A 1 206 ? 25.694 -40.162 -7.700 1.00 50.59 206 GLU A CA 1
ATOM 1544 C C . GLU A 1 206 ? 26.830 -41.146 -7.416 1.00 50.59 206 GLU A C 1
ATOM 1546 O O . GLU A 1 206 ? 27.897 -40.809 -6.908 1.00 50.59 206 GLU A O 1
ATOM 1551 N N . GLY A 1 207 ? 26.550 -42.411 -7.723 1.00 57.03 207 GLY A N 1
ATOM 1552 C CA . GLY A 1 207 ? 27.474 -43.527 -7.584 1.00 57.03 207 GLY A CA 1
ATOM 1553 C C . GLY A 1 207 ? 27.132 -44.678 -8.525 1.00 57.03 207 GLY A C 1
ATOM 1554 O O . GLY A 1 207 ? 26.980 -45.800 -8.051 1.00 57.03 207 GLY A O 1
ATOM 1555 N N . LEU A 1 208 ? 26.996 -44.389 -9.827 1.00 42.19 208 LEU A N 1
ATOM 1556 C CA . LEU A 1 208 ? 27.233 -45.306 -10.955 1.00 42.19 208 LEU A CA 1
ATOM 1557 C C . LEU A 1 208 ? 27.727 -44.516 -12.172 1.00 42.19 208 LEU A C 1
ATOM 1559 O O . LEU A 1 208 ? 27.032 -43.553 -12.558 1.00 42.19 208 LEU A O 1
#

Sequence (208 aa):
YGTTLHDVDGSNRIHMGTVDRGAQEFGAPTPTPTVTQTPTVTRTPTPTLTQTVTQTPTFPPTLTPTTTPTPALEVWVDFSYEGTESGTLAQPFNTLTEAIAAVSVGGDVKIKGDTATTETGETPRITKSMHIDAIGGSVRIGGLSAKRIPRGELDVAPGKPSETSKIHPPEGPFEADDFLRLLDKSEGDRVPVHALFDISREWEQEGL

Secondary structure (DSSP, 8-state):
----PPPTT-----------------PPPPPPPPPPPPPP-PPPPPPPPPP-PPPPPPPPPP-----PPPPEEEEEE-TT--S---SBTTB-BSSHHHHHHHEEEEEEEEEESSSS--EE-------S--EEEEESS--EESS-------TT-------------------S---TTSTTTSSTT-TT----GGGSSSGGGSSSS---

pLDDT: mean 75.35, std 19.18, range [42.19, 98.69]

Foldseek 3Di:
DDDDDDDPVRDPDPDDDDDDDDDDDDDDDDDDDDDDDDDDDDDDDDDDDDDDDDDDDDDDDDDDDDDDQAADLAFEEELPDDDAADRDPVRHHNDPQVNLVRHDAAGEYEYEAQDPAQEDQDDHDRPGHYHYYYPPHHHYYHDPVPVPCPPPVPPPPPPPDPPPPPPPDPPDPPDPVVVVVVVPPPPPDDDDPPPPPPPVPPPPPPDD